Protein AF-A0AA36IIT7-F1 (afdb_monomer)

pLDDT: mean 77.09, std 23.14, range [26.28, 97.31]

InterPro domains:
  IPR018962 Domain of unknown function DUF1995 [PF09353] (59-267)

Foldseek 3Di:
DDDDDDDDDDDDDDDPPDDDPDPPPPPPPVDPPPPPPDDPDDDDPPDDDPPVPDDDDDDPDLLSQLLLLLVLLLVVLNVQQQAAEEEGEDPDADDDDVPQVVVLVVCVVSLVSSLCCNVPNPQFPDWDWDDDDPTRWIWTWGDGPDLQAIEIETELDALCRCLDPVNVVVVVVSPSHHYYYYYYQNPPRCDDLVCQQPSVVVPSVSSNVSSVSHVHHQWYWYWDQDLLWGWIWTDHPPAFIWIWTQDLVRDIDTQDTDNDGDDNVNVVVSVVVVCVVVVHDSVSSVVSSVVVVVVVDPPPPPPPPD

Radius of gyration: 25.01 Å; Cα contacts (8 Å, |Δi|>4): 431; chains: 1; bounding box: 43×94×75 Å

Organism: NCBI:txid2562239

Solvent-accessible surface area (backbone atoms only — not comparable to full-atom values): 18302 Å² total; per-residue (Å²): 133,85,86,86,84,81,85,80,88,91,82,84,90,88,88,90,84,88,90,76,83,85,78,78,77,77,80,72,76,88,59,83,75,79,78,79,77,86,75,96,67,90,77,86,85,72,84,71,74,89,70,78,80,73,81,79,74,84,64,92,44,68,69,53,37,27,49,49,40,17,52,8,42,46,52,41,37,76,76,66,48,33,38,26,25,35,34,43,61,64,96,68,90,80,90,72,88,90,31,63,57,54,50,40,66,71,44,46,62,54,56,48,51,24,57,50,31,38,68,83,40,57,61,63,72,45,76,48,76,42,75,74,55,94,70,53,22,28,42,38,39,32,40,32,81,43,78,79,67,23,34,38,37,37,31,51,57,43,63,68,56,64,71,29,70,67,39,54,49,47,61,56,72,47,61,83,28,43,37,34,42,38,34,45,49,80,47,71,39,74,51,54,57,91,52,54,11,65,60,39,64,98,42,28,70,60,29,28,54,53,18,62,57,31,57,47,63,23,18,36,36,38,80,46,80,54,98,63,32,53,32,34,44,37,33,44,40,93,53,51,27,34,38,31,33,51,48,99,82,73,44,82,42,78,60,51,74,36,87,54,79,78,49,72,68,56,49,50,54,37,50,51,56,46,29,64,75,69,69,59,53,74,67,58,40,52,50,51,48,52,50,57,60,55,68,76,57,86,66,87,76,74,80,87,78,128

Nearest PDB structures (foldseek):
  8zqg-assembly1_B  TM=7.622E-01  e=3.649E+00  Homo sapiens
  8fg6-assembly1_B  TM=2.578E-01  e=1.675E-01  synthetic construct
  1ln1-assembly1_A  TM=3.430E-01  e=2.163E+00  Homo sapiens
  1p3d-assembly1_A  TM=1.729E-01  e=1.358E+00  Haemophilus influenzae
  6hwh-assembly2_O  TM=2.586E-01  e=3.649E+00  Mycolicibacterium smegmatis MC2 155

Mean predicted aligned error: 12.29 Å

Structure (mmCIF, N/CA/C/O backbone):
data_AF-A0AA36IIT7-F1
#
_entry.id   AF-A0AA36IIT7-F1
#
loop_
_atom_site.group_PDB
_atom_site.id
_atom_site.type_symbol
_atom_site.label_atom_id
_atom_site.label_alt_id
_atom_site.label_comp_id
_atom_site.label_asym_id
_atom_site.label_entity_id
_atom_site.label_seq_id
_atom_site.pdbx_PDB_ins_code
_atom_site.Cartn_x
_atom_site.Cartn_y
_atom_site.Cartn_z
_atom_site.occupancy
_atom_site.B_iso_or_equiv
_atom_site.auth_seq_id
_atom_site.auth_comp_id
_atom_site.auth_asym_id
_atom_site.auth_atom_id
_atom_site.pdbx_PDB_model_num
ATOM 1 N N . MET A 1 1 ? -6.848 70.523 -39.621 1.00 36.88 1 MET A N 1
ATOM 2 C CA . MET A 1 1 ? -6.584 70.257 -38.190 1.00 36.88 1 MET A CA 1
ATOM 3 C C . MET A 1 1 ? -6.956 68.812 -37.894 1.00 36.88 1 MET A C 1
ATOM 5 O O . MET A 1 1 ? -7.978 68.377 -38.397 1.00 36.88 1 MET A O 1
ATOM 9 N N . ALA A 1 2 ? -6.118 68.130 -37.107 1.00 34.75 2 ALA A N 1
ATOM 10 C CA . ALA A 1 2 ? -6.301 66.800 -36.506 1.00 34.75 2 ALA A CA 1
ATOM 11 C C . ALA A 1 2 ? -6.406 65.566 -37.442 1.00 34.75 2 ALA A C 1
ATOM 13 O O . ALA A 1 2 ? -7.302 65.429 -38.265 1.00 34.75 2 ALA A O 1
ATOM 14 N N . ARG A 1 3 ? -5.443 64.650 -37.254 1.00 30.88 3 ARG A N 1
ATOM 15 C CA . ARG A 1 3 ? -5.410 63.249 -37.725 1.00 30.88 3 ARG A CA 1
ATOM 16 C C . ARG A 1 3 ? -6.341 62.361 -36.840 1.00 30.88 3 ARG A C 1
ATOM 18 O O . ARG A 1 3 ? -6.928 62.887 -35.901 1.00 30.88 3 ARG A O 1
ATOM 25 N N . PRO A 1 4 ? -6.272 61.015 -36.906 1.00 52.41 4 PRO A N 1
ATOM 26 C CA . PRO A 1 4 ? -6.823 60.081 -37.900 1.00 52.41 4 PRO A CA 1
ATOM 27 C C . PRO A 1 4 ? -7.713 59.012 -37.204 1.00 52.41 4 PRO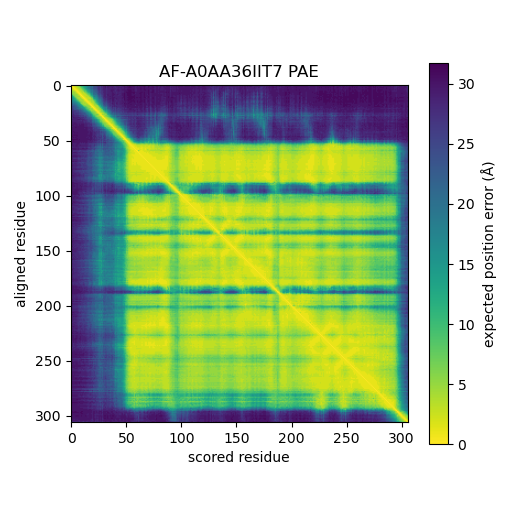 A C 1
ATOM 29 O O . PRO A 1 4 ? -7.798 59.002 -35.979 1.00 52.41 4 PRO A O 1
ATOM 32 N N . ARG A 1 5 ? -8.300 58.046 -37.931 1.00 30.38 5 ARG A N 1
ATOM 33 C CA . ARG A 1 5 ? -8.517 56.675 -37.405 1.00 30.38 5 ARG A CA 1
ATOM 34 C C . ARG A 1 5 ? -8.870 55.668 -38.508 1.00 30.38 5 ARG A C 1
ATOM 36 O O . ARG A 1 5 ? -9.956 55.690 -39.068 1.00 30.38 5 ARG A O 1
ATOM 43 N N . SER A 1 6 ? -7.862 54.842 -38.794 1.00 29.52 6 SER A N 1
ATOM 44 C CA . SER A 1 6 ? -7.891 53.408 -39.123 1.00 29.52 6 SER A CA 1
ATOM 45 C C . SER A 1 6 ? -9.036 52.859 -39.976 1.00 29.52 6 SER A C 1
ATOM 47 O O . SER A 1 6 ? -10.152 52.650 -39.503 1.00 29.52 6 SER A O 1
ATOM 49 N N . CYS A 1 7 ? -8.659 52.493 -41.200 1.00 29.47 7 CYS A N 1
ATOM 50 C CA . CYS A 1 7 ? -9.384 51.592 -42.075 1.00 29.47 7 CYS A CA 1
ATOM 51 C C . CYS A 1 7 ? -9.574 50.197 -41.470 1.00 29.47 7 CYS A C 1
ATOM 53 O O . CYS A 1 7 ? -8.764 49.681 -40.699 1.00 29.47 7 CYS A O 1
ATOM 55 N N . VAL A 1 8 ? -10.685 49.633 -41.918 1.00 31.86 8 VAL A N 1
ATOM 56 C CA . VAL A 1 8 ? -11.249 48.312 -41.696 1.00 31.86 8 VAL A CA 1
ATOM 57 C C . VAL A 1 8 ? -10.390 47.203 -42.315 1.00 31.86 8 VAL A C 1
ATOM 59 O O . VAL A 1 8 ? -9.847 47.358 -43.402 1.00 31.86 8 VAL A O 1
ATOM 62 N N . ALA A 1 9 ? -10.315 46.111 -41.552 1.00 28.11 9 ALA A N 1
ATOM 63 C CA . ALA A 1 9 ? -10.177 44.690 -41.876 1.00 28.11 9 ALA A CA 1
ATOM 64 C C . ALA A 1 9 ? -9.629 44.208 -43.240 1.00 28.11 9 ALA A C 1
ATOM 66 O O . ALA A 1 9 ? -10.107 44.587 -44.303 1.00 28.11 9 ALA A O 1
ATOM 67 N N . ALA A 1 10 ? -8.798 43.162 -43.105 1.00 28.05 10 ALA A N 1
ATOM 68 C CA . ALA A 1 10 ? -8.733 41.926 -43.904 1.00 28.05 10 ALA A CA 1
ATOM 69 C C . ALA A 1 10 ? -7.425 41.681 -44.682 1.00 28.05 10 ALA A C 1
ATOM 71 O O . ALA A 1 10 ? -7.278 42.077 -45.830 1.00 28.05 10 ALA A O 1
ATOM 72 N N . ALA A 1 11 ? -6.523 40.918 -44.054 1.00 27.77 11 ALA A N 1
ATOM 73 C CA . ALA A 1 11 ? -5.692 39.871 -44.668 1.00 27.77 11 ALA A CA 1
ATOM 74 C C . ALA A 1 11 ? -5.096 39.040 -43.508 1.00 27.77 11 ALA A C 1
ATOM 76 O O . ALA A 1 11 ? -4.424 39.587 -42.642 1.00 27.77 11 ALA A O 1
ATOM 77 N N . LEU A 1 12 ? -5.607 37.835 -43.245 1.00 27.20 12 LEU A N 1
ATOM 78 C CA . LEU A 1 12 ? -5.122 36.548 -43.767 1.00 27.20 12 LEU A CA 1
ATOM 79 C C . LEU A 1 12 ? -3.720 36.154 -43.272 1.00 27.20 12 LEU A C 1
ATOM 81 O O . LEU A 1 12 ? -2.724 36.765 -43.630 1.00 27.20 12 LEU A O 1
ATOM 85 N N . ALA A 1 13 ? -3.720 35.041 -42.530 1.00 33.41 13 ALA A N 1
ATOM 86 C CA . ALA A 1 13 ? -2.672 34.027 -42.456 1.00 33.41 13 ALA A CA 1
ATOM 87 C C . ALA A 1 13 ? -1.270 34.487 -42.032 1.00 33.41 13 ALA A C 1
ATOM 89 O O . ALA A 1 13 ? -0.457 34.852 -42.863 1.00 33.41 13 ALA A O 1
ATOM 90 N N . THR A 1 14 ? -0.978 34.367 -40.736 1.00 33.41 14 THR A N 1
ATOM 91 C CA . THR A 1 14 ? 0.183 33.658 -40.150 1.00 33.41 14 THR A CA 1
ATOM 92 C C . THR A 1 14 ? 0.330 34.124 -38.708 1.00 33.41 14 THR A C 1
ATOM 94 O O . THR A 1 14 ? 0.403 35.327 -38.500 1.00 33.41 14 THR A O 1
ATOM 97 N N . LEU A 1 15 ? 0.369 33.182 -37.754 1.00 28.27 15 LEU A N 1
ATOM 98 C CA . LEU A 1 15 ? 0.961 33.262 -36.397 1.00 28.27 15 LEU A CA 1
ATOM 99 C C . LEU A 1 15 ? 0.116 32.522 -35.352 1.00 28.27 15 LEU A C 1
ATOM 101 O O . LEU A 1 15 ? -0.330 33.117 -34.386 1.00 28.27 15 LEU A O 1
ATOM 105 N N . TRP A 1 16 ? -0.063 31.211 -35.513 1.00 27.14 16 TRP A N 1
ATOM 106 C CA . TRP A 1 16 ? -0.358 30.296 -34.3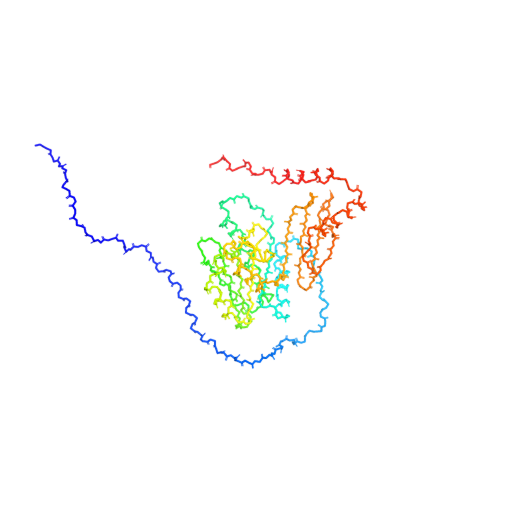96 1.00 27.14 16 TRP A CA 1
ATOM 107 C C . TRP A 1 16 ? 0.476 29.021 -34.590 1.00 27.14 16 TRP A C 1
ATOM 109 O O . TRP A 1 16 ? -0.032 27.935 -34.834 1.00 27.14 16 TRP A O 1
ATOM 119 N N . ALA A 1 17 ? 1.799 29.196 -34.600 1.00 30.28 17 ALA A N 1
ATOM 120 C CA . ALA A 1 17 ? 2.780 28.113 -34.650 1.00 30.28 17 ALA A CA 1
ATOM 121 C C . ALA A 1 17 ? 4.149 28.627 -34.175 1.00 30.28 17 ALA A C 1
ATOM 123 O O . ALA A 1 17 ? 5.062 28.754 -34.979 1.00 30.28 17 ALA A O 1
ATOM 124 N N . ALA A 1 18 ? 4.276 28.993 -32.896 1.00 31.83 18 ALA A N 1
ATOM 125 C CA . ALA A 1 18 ? 5.574 29.143 -32.222 1.00 31.83 18 ALA A CA 1
ATOM 126 C C . ALA A 1 18 ? 5.383 29.464 -30.729 1.00 31.83 18 ALA A C 1
ATOM 128 O O . ALA A 1 18 ? 5.539 30.613 -30.335 1.00 31.83 18 ALA A O 1
ATOM 129 N N . ALA A 1 19 ? 5.030 28.467 -29.910 1.00 28.45 19 ALA A N 1
ATOM 130 C CA . ALA A 1 19 ? 5.319 28.461 -28.465 1.00 28.45 19 ALA A CA 1
ATOM 131 C C . ALA A 1 19 ? 4.958 27.108 -27.817 1.00 28.45 19 ALA A C 1
ATOM 133 O O . ALA A 1 19 ? 4.225 27.061 -26.840 1.00 28.45 19 ALA A O 1
ATOM 134 N N . LEU A 1 20 ? 5.459 25.994 -28.357 1.00 26.28 20 LEU A N 1
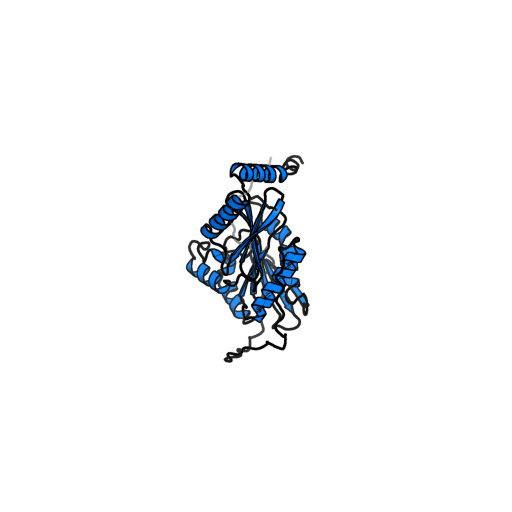ATOM 135 C CA . LEU A 1 20 ? 5.529 24.721 -27.630 1.00 26.28 20 LEU A CA 1
ATOM 136 C C . LEU A 1 20 ? 6.845 24.040 -28.030 1.00 26.28 20 LEU A C 1
ATOM 138 O O . LEU A 1 20 ? 6.930 23.489 -29.129 1.00 26.28 20 LEU A O 1
ATOM 142 N N . PRO A 1 21 ? 7.906 24.114 -27.209 1.00 32.03 21 PRO A N 1
ATOM 143 C CA . PRO A 1 21 ? 9.096 23.329 -27.461 1.00 32.03 21 PRO A CA 1
ATOM 144 C C . PRO A 1 21 ? 8.787 21.862 -27.148 1.00 32.03 21 PRO A C 1
ATOM 146 O O . PRO A 1 21 ? 8.363 21.512 -26.051 1.00 32.03 21 PRO A O 1
ATOM 149 N N . HIS A 1 22 ? 8.992 21.027 -28.161 1.00 32.38 22 HIS A N 1
ATOM 150 C CA . HIS A 1 22 ? 9.280 19.598 -28.104 1.00 32.38 22 HIS A CA 1
ATOM 151 C C . HIS A 1 22 ? 9.466 18.991 -26.696 1.00 32.38 22 HIS A C 1
ATOM 153 O O . HIS A 1 22 ? 10.579 18.916 -26.185 1.00 32.38 22 HIS A O 1
ATOM 159 N N . MET A 1 23 ? 8.399 18.419 -26.134 1.00 28.73 23 MET A N 1
ATOM 160 C CA . MET A 1 23 ? 8.496 17.263 -25.232 1.00 28.73 23 MET A CA 1
ATOM 161 C C . MET A 1 23 ? 7.821 16.051 -25.878 1.00 28.73 23 MET A C 1
ATOM 163 O O . MET A 1 23 ? 6.965 15.380 -25.313 1.00 28.73 23 MET A O 1
ATOM 167 N N . LEU A 1 24 ? 8.244 15.753 -27.107 1.00 30.42 24 LEU A N 1
ATOM 168 C CA . LEU A 1 24 ? 8.175 14.397 -27.634 1.00 30.42 24 LEU A CA 1
ATOM 169 C C . LEU A 1 24 ? 9.283 13.602 -26.936 1.00 30.42 24 LEU A C 1
ATOM 171 O O . LEU A 1 24 ? 10.393 13.485 -27.451 1.00 30.42 24 LEU A O 1
ATOM 175 N N . PHE A 1 25 ? 9.005 13.086 -25.737 1.00 35.22 25 PHE A N 1
ATOM 176 C CA . PHE A 1 25 ? 9.847 12.052 -25.141 1.00 35.22 25 PHE A CA 1
ATOM 177 C C . PHE A 1 25 ? 9.690 10.781 -25.977 1.00 35.22 25 PHE A C 1
ATOM 179 O O . PHE A 1 25 ? 8.767 9.986 -25.800 1.00 35.22 25 PHE A O 1
ATOM 186 N N . GLY A 1 26 ? 10.603 10.622 -26.933 1.00 27.78 26 GLY A N 1
ATOM 187 C CA . GLY A 1 26 ? 10.828 9.380 -27.646 1.00 27.78 26 GLY A CA 1
ATOM 188 C C . GLY A 1 26 ? 11.312 8.314 -26.674 1.00 27.78 26 GLY A C 1
ATOM 189 O O . GLY A 1 26 ? 12.508 8.145 -26.466 1.00 27.78 26 GLY A O 1
ATOM 190 N N . TRP A 1 27 ? 10.382 7.546 -26.114 1.00 37.34 27 TRP A N 1
ATOM 191 C CA . TRP A 1 27 ? 10.689 6.214 -25.610 1.00 37.34 27 TRP A CA 1
ATOM 192 C C . TRP A 1 27 ? 10.795 5.275 -26.810 1.00 37.34 27 TRP A C 1
ATOM 194 O O . TRP A 1 27 ? 9.948 4.414 -27.037 1.00 37.34 27 TRP A O 1
ATOM 204 N N . THR A 1 28 ? 11.839 5.437 -27.621 1.00 31.09 28 THR A N 1
ATOM 205 C CA . THR A 1 28 ? 12.279 4.330 -28.463 1.00 31.09 28 THR A CA 1
ATOM 206 C C . THR A 1 28 ? 12.951 3.333 -27.532 1.00 31.09 28 THR A C 1
ATOM 208 O O . THR A 1 28 ? 14.144 3.439 -27.253 1.00 31.09 28 THR A O 1
ATOM 211 N N . PHE A 1 29 ? 12.188 2.354 -27.040 1.00 40.56 29 PHE A N 1
ATOM 212 C CA . PHE A 1 29 ? 12.745 1.078 -26.592 1.00 40.56 29 PHE A CA 1
ATOM 213 C C . PHE A 1 29 ? 13.361 0.392 -27.823 1.00 40.56 29 PHE A C 1
ATOM 215 O O . PHE A 1 29 ? 12.799 -0.530 -28.409 1.00 40.56 29 PHE A O 1
ATOM 222 N N . ALA A 1 30 ? 14.511 0.897 -28.273 1.00 29.94 30 ALA A N 1
ATOM 223 C CA . ALA A 1 30 ? 15.338 0.291 -29.302 1.00 29.94 30 ALA A CA 1
ATOM 224 C C . ALA A 1 30 ? 16.098 -0.880 -28.670 1.00 29.94 30 ALA A C 1
ATOM 226 O O . ALA A 1 30 ? 17.302 -0.853 -28.452 1.00 29.94 30 ALA A O 1
ATOM 227 N N . GLY A 1 31 ? 15.335 -1.904 -28.323 1.00 30.09 31 GLY A N 1
ATOM 228 C CA . GLY A 1 31 ? 15.808 -3.194 -27.878 1.00 30.09 31 GLY A CA 1
ATOM 229 C C . GLY A 1 31 ? 14.657 -4.145 -28.109 1.00 30.09 31 GLY A C 1
ATOM 230 O O . GLY A 1 31 ? 13.757 -4.227 -27.279 1.00 30.09 31 GLY A O 1
ATOM 231 N N . ARG A 1 32 ? 14.637 -4.814 -29.270 1.00 28.33 32 ARG A N 1
ATOM 232 C CA . ARG A 1 32 ? 13.752 -5.966 -29.473 1.00 28.33 32 ARG A CA 1
ATOM 233 C C . ARG A 1 32 ? 13.966 -6.897 -28.275 1.00 28.33 32 ARG A C 1
ATOM 235 O O . ARG A 1 32 ? 15.095 -7.369 -28.122 1.00 28.33 32 ARG A O 1
ATOM 242 N N . PRO A 1 33 ? 12.952 -7.187 -27.444 1.00 36.22 33 PRO A N 1
ATOM 243 C CA . PRO A 1 33 ? 13.071 -8.316 -26.548 1.00 36.22 33 PRO A CA 1
ATOM 244 C C . PRO A 1 33 ? 13.212 -9.541 -27.452 1.00 36.22 33 PRO A C 1
ATOM 246 O O . PRO A 1 33 ? 12.332 -9.828 -28.266 1.00 36.22 33 PRO A O 1
ATOM 249 N N . GLN A 1 34 ? 14.357 -10.219 -27.379 1.00 32.75 34 GLN A N 1
ATOM 250 C CA . GLN A 1 34 ? 14.438 -11.584 -27.875 1.00 32.75 34 GLN A CA 1
ATOM 251 C C . GLN A 1 34 ? 13.391 -12.370 -27.090 1.00 32.75 34 GLN A C 1
ATOM 253 O O . GLN A 1 34 ? 13.528 -12.576 -25.885 1.00 32.75 34 GLN A O 1
ATOM 258 N N . PHE A 1 35 ? 12.311 -12.723 -27.781 1.00 34.56 35 PHE A N 1
ATOM 259 C CA . PHE A 1 35 ? 11.318 -13.672 -27.318 1.00 34.56 35 PHE A CA 1
ATOM 260 C C . PHE A 1 35 ? 12.051 -14.980 -27.009 1.00 34.56 35 PHE A C 1
ATOM 262 O O . PHE A 1 35 ? 12.424 -15.725 -27.912 1.00 34.56 35 PHE A O 1
ATOM 269 N N . LEU A 1 36 ? 12.302 -15.238 -25.728 1.00 35.03 36 LEU A N 1
ATOM 270 C CA . LEU A 1 36 ? 12.590 -16.581 -25.251 1.00 35.03 36 LEU A CA 1
ATOM 271 C C . LEU A 1 36 ? 11.239 -17.273 -25.095 1.00 35.03 36 LEU A C 1
ATOM 273 O O . LEU A 1 36 ? 10.619 -17.249 -24.034 1.00 35.03 36 LEU A O 1
ATOM 277 N N . GLU A 1 37 ? 10.758 -17.827 -26.203 1.00 35.16 37 GLU A N 1
ATOM 278 C CA . GLU A 1 37 ? 9.636 -18.753 -26.204 1.00 35.16 37 GLU A CA 1
ATOM 279 C C . GLU A 1 37 ? 9.961 -19.967 -25.321 1.00 35.16 37 GLU A C 1
ATOM 281 O O . GLU A 1 37 ? 11.015 -20.593 -25.438 1.00 35.16 37 GLU A O 1
ATOM 286 N N . GLY A 1 38 ? 9.015 -20.304 -24.446 1.00 40.50 38 GLY A N 1
ATOM 287 C CA . GLY A 1 38 ? 8.817 -21.663 -23.958 1.00 40.50 38 GLY A CA 1
ATOM 288 C C . GLY A 1 38 ? 9.879 -22.224 -23.015 1.00 40.50 38 GLY A C 1
ATOM 289 O O . GLY A 1 38 ? 10.637 -23.111 -23.397 1.00 40.50 38 GLY A O 1
ATOM 290 N N . ARG A 1 39 ? 9.813 -21.855 -21.729 1.00 31.59 39 ARG A N 1
ATOM 291 C CA . ARG A 1 39 ? 10.061 -22.803 -20.625 1.00 31.59 39 ARG A CA 1
ATOM 292 C C . ARG A 1 39 ? 9.147 -22.484 -19.437 1.00 31.59 39 ARG A C 1
ATOM 294 O O . ARG A 1 39 ? 9.250 -21.381 -18.910 1.00 31.59 39 ARG A O 1
ATOM 301 N N . PRO A 1 40 ? 8.326 -23.427 -18.938 1.00 53.34 40 PRO A N 1
ATOM 302 C CA . PRO A 1 40 ? 7.836 -23.327 -17.575 1.00 53.34 40 PRO A CA 1
ATOM 303 C C . PRO A 1 40 ? 9.025 -23.677 -16.682 1.00 53.34 40 PRO A C 1
ATOM 305 O O . PRO A 1 40 ? 9.473 -24.824 -16.663 1.00 53.34 40 PRO A O 1
ATOM 308 N N . ARG A 1 41 ? 9.620 -22.693 -16.009 1.00 45.81 41 ARG A N 1
ATOM 309 C CA . ARG A 1 41 ? 10.687 -22.981 -15.051 1.00 45.81 41 ARG A CA 1
ATOM 310 C C . ARG A 1 41 ? 10.672 -22.009 -13.887 1.00 45.81 41 ARG A C 1
ATOM 312 O O . ARG A 1 41 ? 11.157 -20.888 -13.976 1.00 45.81 41 ARG A O 1
ATOM 319 N N . ALA A 1 42 ? 10.184 -22.547 -12.773 1.00 49.41 42 ALA A N 1
ATOM 320 C CA . ALA A 1 42 ? 10.806 -22.373 -11.475 1.00 49.41 42 ALA A CA 1
ATOM 321 C C . ALA A 1 42 ? 12.331 -22.223 -11.606 1.00 49.41 42 ALA A C 1
ATOM 323 O O . ALA A 1 42 ? 12.953 -23.013 -12.323 1.00 49.41 42 ALA A O 1
ATOM 324 N N . LEU A 1 43 ? 12.885 -21.239 -10.891 1.00 48.91 43 LEU A N 1
ATOM 325 C CA . LEU A 1 43 ? 14.170 -21.253 -10.175 1.00 48.91 43 LEU A CA 1
ATOM 326 C C . LEU A 1 43 ? 14.879 -19.899 -10.251 1.00 48.91 43 LEU A C 1
ATOM 328 O O . LEU A 1 43 ? 15.550 -19.582 -11.229 1.00 48.91 43 LEU A O 1
ATOM 332 N N . LEU A 1 44 ? 14.852 -19.203 -9.117 1.00 43.00 44 LEU A N 1
ATOM 333 C CA . LEU A 1 44 ? 16.065 -18.972 -8.330 1.00 43.00 44 LEU A CA 1
ATOM 334 C C . LEU A 1 44 ? 15.738 -19.174 -6.839 1.00 43.00 44 LEU A C 1
ATOM 336 O O . LEU A 1 44 ? 15.918 -18.294 -6.012 1.00 43.00 44 LEU A O 1
ATOM 340 N N . ALA A 1 45 ? 15.278 -20.379 -6.486 1.00 42.66 45 ALA A N 1
ATOM 341 C CA . ALA A 1 45 ? 15.462 -20.897 -5.132 1.00 42.66 45 ALA A CA 1
ATOM 342 C C . ALA A 1 45 ? 16.908 -21.411 -5.026 1.00 42.66 45 ALA A C 1
ATOM 344 O O . ALA A 1 45 ? 17.170 -22.612 -5.050 1.00 42.66 45 ALA A O 1
ATOM 345 N N . ALA A 1 46 ? 17.865 -20.485 -5.019 1.00 37.91 46 ALA A N 1
ATOM 346 C CA . ALA A 1 46 ? 19.229 -20.778 -4.614 1.00 37.91 46 ALA A CA 1
ATOM 347 C C . ALA A 1 46 ? 19.303 -20.567 -3.097 1.00 37.91 46 ALA A C 1
ATOM 349 O O . ALA A 1 46 ? 19.355 -19.439 -2.626 1.00 37.91 46 ALA A O 1
ATOM 350 N N . SER A 1 47 ? 19.222 -21.677 -2.359 1.00 40.50 47 SER A N 1
ATOM 351 C CA . SER A 1 47 ? 19.659 -21.843 -0.966 1.00 40.50 47 SER A CA 1
ATOM 352 C C . SER A 1 47 ? 19.460 -20.648 -0.018 1.00 40.50 47 SER A C 1
ATOM 354 O O . SER A 1 47 ? 20.413 -19.969 0.356 1.00 40.50 47 SER A O 1
ATOM 356 N N . ALA A 1 48 ? 18.250 -20.496 0.499 1.00 39.78 48 ALA A N 1
ATOM 357 C CA . ALA A 1 48 ? 18.090 -20.175 1.908 1.00 39.78 48 ALA A CA 1
ATOM 358 C C . ALA A 1 48 ? 17.396 -21.394 2.523 1.00 39.78 48 ALA A C 1
ATOM 360 O O . ALA A 1 48 ? 16.479 -21.946 1.914 1.00 39.78 48 ALA A O 1
ATOM 361 N N . GLY A 1 49 ? 17.841 -21.867 3.691 1.00 32.53 49 GLY A N 1
ATOM 362 C CA . GLY A 1 49 ? 17.007 -22.769 4.496 1.00 32.53 49 GLY A CA 1
ATOM 363 C C . GLY A 1 49 ? 15.647 -22.111 4.780 1.00 32.53 49 GLY A C 1
ATOM 364 O O . GLY A 1 49 ? 15.423 -20.984 4.340 1.00 32.53 49 GLY A O 1
ATOM 365 N N . PRO A 1 50 ? 14.727 -22.748 5.518 1.00 36.28 50 PRO A N 1
ATOM 366 C CA . PRO A 1 50 ? 13.568 -22.023 6.024 1.00 36.28 50 PRO A CA 1
ATOM 367 C C . PRO A 1 50 ? 14.079 -20.845 6.869 1.00 36.28 50 PRO A C 1
ATOM 369 O O . PRO A 1 50 ? 14.434 -21.014 8.034 1.00 36.28 50 PRO A O 1
ATOM 372 N N . GLN A 1 51 ? 14.193 -19.656 6.267 1.00 49.44 51 GLN A N 1
ATOM 373 C CA . GLN A 1 51 ? 14.254 -18.421 7.017 1.00 49.44 51 GLN A CA 1
ATOM 374 C C . GLN A 1 51 ? 12.931 -18.412 7.758 1.00 49.44 51 GLN A C 1
ATOM 376 O O . GLN A 1 51 ? 11.861 -18.447 7.152 1.00 49.44 51 GLN A O 1
ATOM 381 N N . VAL A 1 52 ? 13.012 -18.514 9.081 1.00 55.38 52 VAL A N 1
ATOM 382 C CA . VAL A 1 52 ? 11.859 -18.268 9.930 1.00 55.38 52 VAL A CA 1
ATOM 383 C C . VAL A 1 52 ? 11.513 -16.813 9.663 1.00 55.38 52 VAL A C 1
ATOM 385 O O . VAL A 1 52 ? 12.198 -15.923 10.162 1.00 55.38 52 VAL A O 1
ATOM 388 N N . ASP A 1 53 ? 10.538 -16.591 8.783 1.00 73.19 53 ASP A N 1
ATOM 389 C CA . ASP A 1 53 ? 10.074 -15.261 8.427 1.00 73.19 53 ASP A CA 1
ATOM 390 C C . ASP A 1 53 ? 9.610 -14.612 9.744 1.00 73.19 53 ASP A C 1
ATOM 392 O O . ASP A 1 53 ? 8.601 -15.001 10.341 1.00 73.19 53 ASP A O 1
ATOM 396 N N . VAL A 1 54 ? 10.406 -13.670 10.260 1.00 84.31 54 VAL A N 1
ATOM 397 C CA . VAL A 1 54 ? 10.085 -12.945 11.492 1.00 84.31 54 VAL A CA 1
ATOM 398 C C . VAL A 1 54 ? 9.011 -11.930 11.148 1.00 84.31 54 VAL A C 1
ATOM 400 O O . VAL A 1 54 ? 9.199 -11.077 10.279 1.00 84.31 54 VAL A O 1
ATOM 403 N N . ARG A 1 55 ? 7.875 -12.021 11.838 1.00 89.19 55 ARG A N 1
ATOM 404 C CA . ARG A 1 55 ? 6.752 -11.119 11.609 1.00 89.19 55 ARG A CA 1
ATOM 405 C C . ARG A 1 55 ? 7.147 -9.674 11.942 1.00 89.19 55 ARG A C 1
ATOM 407 O O . ARG A 1 55 ? 7.584 -9.423 13.067 1.00 89.19 55 ARG A O 1
ATOM 414 N N . PRO A 1 56 ? 6.991 -8.721 11.006 1.00 92.31 56 PRO A N 1
ATOM 415 C CA . PRO A 1 56 ? 7.306 -7.331 11.281 1.00 92.31 56 PRO A CA 1
ATOM 416 C C . PRO A 1 56 ? 6.271 -6.733 12.247 1.00 92.31 56 PRO A C 1
ATOM 418 O O . PRO A 1 56 ? 5.081 -7.027 12.122 1.00 92.31 56 PRO A O 1
ATOM 421 N N . PRO A 1 57 ? 6.695 -5.880 13.195 1.00 93.06 57 PRO A N 1
ATOM 422 C CA . PRO A 1 57 ? 5.768 -5.104 14.012 1.00 93.06 57 PRO A CA 1
ATOM 423 C C . PRO A 1 57 ? 5.098 -4.004 13.177 1.00 93.06 57 PRO A C 1
ATOM 425 O O . PRO A 1 57 ? 5.589 -3.659 12.097 1.00 93.06 57 PRO A O 1
ATOM 428 N N . LEU A 1 58 ? 4.034 -3.392 13.708 1.00 92.12 58 LEU A N 1
ATOM 429 C CA . LEU A 1 58 ? 3.493 -2.157 13.136 1.00 92.12 58 LEU A CA 1
ATOM 430 C C . LEU A 1 58 ? 4.615 -1.111 12.985 1.00 92.12 58 LEU A C 1
ATOM 432 O O . LEU A 1 58 ? 5.409 -0.926 13.916 1.00 92.12 58 LEU A O 1
ATOM 436 N N . PRO A 1 59 ? 4.725 -0.445 11.825 1.00 92.06 59 PRO A N 1
ATOM 437 C CA . PRO A 1 59 ? 5.751 0.560 11.617 1.00 92.06 59 PRO A CA 1
ATOM 438 C C . PRO A 1 59 ? 5.493 1.771 12.520 1.00 92.06 59 PRO A C 1
ATOM 440 O O . PRO A 1 59 ? 4.388 2.298 12.583 1.00 92.06 59 PRO A O 1
ATOM 443 N N . ASN A 1 60 ? 6.543 2.246 13.184 1.00 88.69 60 ASN A N 1
ATOM 444 C CA . ASN A 1 60 ? 6.514 3.452 14.019 1.00 88.69 60 ASN A CA 1
ATOM 445 C C . ASN A 1 60 ? 7.080 4.694 13.305 1.00 88.69 60 ASN A C 1
ATOM 447 O O . ASN A 1 60 ? 7.258 5.740 13.922 1.00 88.69 60 ASN A O 1
ATOM 451 N N . SER A 1 61 ? 7.449 4.557 12.031 1.00 88.69 61 SER A N 1
ATOM 452 C CA . SER A 1 61 ? 7.972 5.633 11.194 1.00 88.69 61 SER A CA 1
ATOM 453 C C . SER A 1 61 ? 7.833 5.279 9.717 1.00 88.69 61 SER A C 1
ATOM 455 O O . SER A 1 61 ? 7.832 4.103 9.336 1.00 88.69 61 SER A O 1
ATOM 457 N N . THR A 1 62 ? 7.803 6.304 8.869 1.00 88.31 62 THR A N 1
ATOM 458 C CA . THR A 1 62 ? 7.815 6.160 7.405 1.00 88.31 62 THR A CA 1
ATOM 459 C C . THR A 1 62 ? 9.016 5.372 6.874 1.00 88.31 62 THR A C 1
ATOM 461 O O . THR A 1 62 ? 8.876 4.596 5.932 1.00 88.31 62 THR A O 1
ATOM 464 N N . GLU A 1 63 ? 10.192 5.513 7.487 1.00 90.69 63 GLU A N 1
ATOM 465 C CA . GLU A 1 63 ? 11.401 4.781 7.091 1.00 90.69 63 GLU A CA 1
ATOM 466 C C . GLU A 1 63 ? 11.280 3.275 7.365 1.00 90.69 63 GLU A C 1
ATOM 468 O O . GLU A 1 63 ? 11.601 2.454 6.498 1.00 90.69 63 GLU A O 1
ATOM 473 N N . VAL A 1 64 ? 10.774 2.904 8.549 1.00 93.31 64 VAL A N 1
ATOM 474 C CA . VAL A 1 64 ? 10.496 1.503 8.899 1.00 93.31 64 VAL A CA 1
ATOM 475 C C . VAL A 1 64 ? 9.418 0.937 7.980 1.00 93.31 64 VAL A C 1
ATOM 477 O O . VAL A 1 64 ? 9.598 -0.154 7.443 1.00 93.31 64 VAL A O 1
ATOM 480 N N . MET A 1 65 ? 8.351 1.698 7.727 1.00 93.62 65 MET A N 1
ATOM 481 C CA . MET A 1 65 ? 7.286 1.310 6.804 1.00 93.62 65 MET A CA 1
ATOM 482 C C . MET A 1 65 ? 7.826 1.033 5.395 1.00 93.62 65 MET A C 1
ATOM 484 O O . MET A 1 65 ? 7.566 -0.031 4.843 1.00 93.62 65 MET A O 1
ATOM 488 N N . CYS A 1 66 ? 8.626 1.938 4.820 1.00 94.38 66 CYS A N 1
ATOM 489 C CA . CYS A 1 66 ? 9.212 1.741 3.491 1.00 94.38 66 CYS A CA 1
ATOM 490 C C . CYS A 1 66 ? 10.121 0.510 3.425 1.00 94.38 66 CYS A C 1
ATOM 492 O O . CYS A 1 66 ? 10.129 -0.183 2.410 1.00 94.38 66 CYS A O 1
ATOM 494 N N . ARG A 1 67 ? 10.870 0.218 4.497 1.00 95.69 67 ARG A N 1
ATOM 495 C CA . ARG A 1 67 ? 11.703 -0.990 4.580 1.00 95.69 67 ARG A CA 1
ATOM 496 C C . ARG A 1 67 ? 10.857 -2.258 4.629 1.00 95.69 67 ARG A C 1
ATOM 498 O O . ARG A 1 67 ? 11.119 -3.181 3.868 1.00 95.69 67 ARG A O 1
ATOM 505 N N . GLN A 1 68 ? 9.836 -2.290 5.484 1.00 95.88 68 GLN A N 1
ATOM 506 C CA . GLN A 1 68 ? 8.913 -3.422 5.568 1.00 95.88 68 GLN A CA 1
ATOM 507 C C . GLN A 1 68 ? 8.177 -3.641 4.241 1.00 95.88 68 GLN A C 1
ATOM 509 O O . GLN A 1 68 ? 8.100 -4.769 3.766 1.00 95.88 68 GLN A O 1
ATOM 514 N N . ALA A 1 69 ? 7.699 -2.566 3.607 1.00 96.56 69 ALA A N 1
ATOM 515 C CA . ALA A 1 69 ? 7.021 -2.626 2.319 1.00 96.56 69 ALA A CA 1
ATOM 516 C C . ALA A 1 69 ? 7.933 -3.165 1.214 1.00 96.56 69 ALA A C 1
ATOM 518 O O . ALA A 1 69 ? 7.511 -4.017 0.434 1.00 96.56 69 ALA A O 1
ATOM 519 N N . ALA A 1 70 ? 9.185 -2.699 1.151 1.00 96.88 70 ALA A N 1
ATOM 520 C CA . ALA A 1 70 ? 10.157 -3.196 0.185 1.00 96.88 70 ALA A CA 1
ATOM 521 C C . ALA A 1 70 ? 10.469 -4.680 0.418 1.00 96.88 70 ALA A C 1
ATOM 523 O O . ALA A 1 70 ? 10.414 -5.462 -0.528 1.00 96.88 70 ALA A O 1
ATOM 524 N N . ALA A 1 71 ? 10.709 -5.087 1.668 1.00 96.69 71 ALA A N 1
ATOM 525 C CA . ALA A 1 71 ? 10.956 -6.484 2.020 1.00 96.69 71 ALA A CA 1
ATOM 526 C C . ALA A 1 71 ? 9.768 -7.387 1.647 1.00 96.69 71 ALA A C 1
ATOM 528 O O . ALA A 1 71 ? 9.951 -8.418 1.003 1.00 96.69 71 ALA A O 1
ATOM 529 N N . ALA A 1 72 ? 8.541 -6.966 1.965 1.00 97.25 72 ALA A N 1
ATOM 530 C CA . ALA A 1 72 ? 7.325 -7.697 1.622 1.00 97.25 72 ALA A CA 1
ATOM 531 C C . ALA A 1 72 ? 7.130 -7.822 0.103 1.00 97.25 72 ALA A C 1
ATOM 533 O O . ALA A 1 72 ? 6.792 -8.897 -0.400 1.00 97.25 72 ALA A O 1
ATOM 534 N N . ALA A 1 73 ? 7.386 -6.741 -0.641 1.00 97.31 73 ALA A N 1
ATOM 535 C CA . ALA A 1 73 ? 7.292 -6.747 -2.094 1.00 97.31 73 ALA A CA 1
ATOM 536 C C . ALA A 1 73 ? 8.342 -7.665 -2.732 1.00 97.31 73 ALA A C 1
ATOM 538 O O . ALA A 1 73 ? 8.034 -8.427 -3.652 1.00 97.31 73 ALA A O 1
ATOM 539 N N . MET A 1 74 ? 9.571 -7.649 -2.212 1.00 96.50 74 MET A N 1
ATOM 540 C CA . MET A 1 74 ? 10.635 -8.520 -2.698 1.00 96.50 74 MET A CA 1
ATOM 541 C C . MET A 1 74 ? 10.388 -9.986 -2.366 1.00 96.50 74 MET A C 1
ATOM 543 O O . MET A 1 74 ? 10.615 -10.844 -3.217 1.00 96.50 74 MET A O 1
ATOM 547 N N . ARG A 1 75 ? 9.856 -10.278 -1.177 1.00 95.81 75 ARG A N 1
ATOM 548 C CA . ARG A 1 75 ? 9.465 -11.635 -0.794 1.00 95.81 75 ARG A CA 1
ATOM 549 C C . ARG A 1 75 ? 8.368 -12.175 -1.710 1.00 95.81 75 ARG A C 1
ATOM 551 O O . ARG A 1 75 ? 8.507 -13.268 -2.248 1.00 95.81 75 ARG A O 1
ATOM 558 N N . ALA A 1 76 ? 7.330 -11.380 -1.973 1.00 96.62 76 ALA A N 1
ATOM 559 C CA . ALA A 1 76 ? 6.283 -11.741 -2.929 1.00 96.62 76 ALA A CA 1
ATOM 560 C C . ALA A 1 76 ? 6.842 -11.926 -4.353 1.00 96.62 76 ALA A C 1
ATOM 562 O O . ALA A 1 76 ? 6.437 -12.840 -5.068 1.00 96.62 76 ALA A O 1
ATOM 563 N N . TYR A 1 77 ? 7.809 -11.102 -4.763 1.00 96.25 77 TYR A N 1
ATOM 564 C CA . TYR A 1 77 ? 8.464 -11.234 -6.064 1.00 96.25 77 TYR A CA 1
ATOM 565 C C . TYR A 1 77 ? 9.257 -12.541 -6.191 1.00 96.25 77 TYR A C 1
ATOM 567 O O . TYR A 1 77 ? 9.161 -13.218 -7.212 1.00 96.25 77 TYR A O 1
ATOM 575 N N . GLN A 1 78 ? 9.990 -12.928 -5.144 1.00 94.50 78 GLN A N 1
ATOM 576 C CA . GLN A 1 78 ? 10.718 -14.201 -5.078 1.00 94.50 78 GLN A CA 1
ATOM 577 C C . GLN A 1 78 ? 9.780 -15.414 -5.150 1.00 94.50 78 GLN A C 1
ATOM 579 O O . GLN A 1 78 ? 10.145 -16.431 -5.739 1.00 94.50 78 GLN A O 1
ATOM 584 N N . ASP A 1 79 ? 8.561 -15.279 -4.626 1.00 95.44 79 ASP A N 1
ATOM 585 C CA . ASP A 1 79 ? 7.506 -16.294 -4.721 1.00 95.44 79 ASP A CA 1
ATOM 586 C C . ASP A 1 79 ? 6.765 -16.276 -6.081 1.00 95.44 79 ASP A C 1
ATOM 588 O O . ASP A 1 79 ? 5.882 -17.098 -6.323 1.00 95.44 79 ASP A O 1
ATOM 592 N N . GLY A 1 80 ? 7.136 -15.376 -7.002 1.00 95.19 80 GLY A N 1
ATOM 593 C CA . GLY A 1 80 ? 6.625 -15.319 -8.377 1.00 95.19 80 GLY A CA 1
ATOM 594 C C . GLY A 1 80 ? 5.585 -14.228 -8.649 1.00 95.19 80 GLY A C 1
ATOM 595 O O . GLY A 1 80 ? 5.111 -14.099 -9.781 1.00 95.19 80 GLY A O 1
ATOM 596 N N . PHE A 1 81 ? 5.238 -13.399 -7.662 1.00 96.44 81 PHE A N 1
ATOM 597 C CA . PHE A 1 81 ? 4.298 -12.295 -7.855 1.00 96.44 81 PHE A CA 1
ATOM 598 C C . PHE A 1 81 ? 5.001 -11.076 -8.453 1.00 96.44 81 PHE A C 1
ATOM 600 O O . PHE A 1 81 ? 5.627 -10.276 -7.764 1.00 96.44 81 PHE A O 1
ATOM 607 N N . THR A 1 82 ? 4.885 -10.905 -9.763 1.00 95.94 82 THR A N 1
ATOM 608 C CA . THR A 1 82 ? 5.570 -9.829 -10.502 1.00 95.94 82 THR A CA 1
ATOM 609 C C . THR A 1 82 ? 4.775 -8.526 -10.564 1.00 95.94 82 THR A C 1
ATOM 611 O O . THR A 1 82 ? 5.348 -7.468 -10.816 1.00 95.94 82 THR A O 1
ATOM 614 N N . ARG A 1 83 ? 3.454 -8.586 -10.355 1.00 96.31 83 ARG A N 1
ATOM 615 C CA . ARG A 1 83 ? 2.554 -7.427 -10.328 1.00 96.31 83 ARG A CA 1
ATOM 616 C C . ARG A 1 83 ? 1.926 -7.359 -8.956 1.00 96.31 83 ARG A C 1
ATOM 618 O O . ARG A 1 83 ? 1.287 -8.309 -8.515 1.00 96.31 83 ARG A O 1
ATOM 625 N N . GLN A 1 84 ? 2.176 -6.259 -8.268 1.00 96.38 84 GLN A N 1
ATOM 626 C CA . GLN A 1 84 ? 1.814 -6.123 -6.868 1.00 96.38 84 GLN A CA 1
ATOM 627 C C . GLN A 1 84 ? 1.238 -4.742 -6.593 1.00 96.38 84 GLN A C 1
ATOM 629 O O . GLN A 1 84 ? 1.528 -3.777 -7.301 1.00 96.38 84 GLN A O 1
ATOM 634 N N . SER A 1 85 ? 0.457 -4.636 -5.530 1.00 94.75 85 SER A N 1
ATOM 635 C CA . SER A 1 85 ? 0.019 -3.358 -4.991 1.00 94.75 85 SER A CA 1
ATOM 636 C C . SER A 1 85 ? 0.518 -3.182 -3.561 1.00 94.75 85 SER A C 1
ATOM 638 O O . SER A 1 85 ? 0.559 -4.129 -2.772 1.00 94.75 85 SER A O 1
ATOM 640 N N . VAL A 1 86 ? 0.920 -1.955 -3.238 1.00 94.50 86 VAL A N 1
ATOM 641 C CA . VAL A 1 86 ? 1.321 -1.558 -1.889 1.00 94.50 86 VAL A CA 1
ATOM 642 C C . VAL A 1 86 ? 0.537 -0.329 -1.459 1.00 94.50 86 VAL A C 1
ATOM 644 O O . VAL A 1 86 ? 0.294 0.580 -2.260 1.00 94.50 86 VAL A O 1
ATOM 647 N N . ARG A 1 87 ? 0.156 -0.292 -0.182 1.00 90.88 87 ARG A N 1
ATOM 648 C CA . ARG A 1 87 ? -0.457 0.885 0.432 1.00 90.88 87 ARG A CA 1
ATOM 649 C C . ARG A 1 87 ? 0.420 1.430 1.543 1.00 90.88 87 ARG A C 1
ATOM 651 O O . ARG A 1 87 ? 0.674 0.734 2.523 1.00 90.88 87 ARG A O 1
ATOM 658 N N . LEU A 1 88 ? 0.879 2.663 1.358 1.00 87.81 88 LEU A N 1
ATOM 659 C CA . LEU A 1 88 ? 1.776 3.355 2.276 1.00 87.81 88 LEU A CA 1
ATOM 660 C C . LEU A 1 88 ? 1.003 4.433 3.043 1.00 87.81 88 LEU A C 1
ATOM 662 O O . LEU A 1 88 ? 0.343 5.280 2.442 1.00 87.81 88 LEU A O 1
ATOM 666 N N . ARG A 1 89 ? 1.102 4.439 4.369 1.00 81.69 89 ARG A N 1
ATOM 667 C CA . ARG A 1 89 ? 0.532 5.503 5.197 1.00 81.69 89 ARG A CA 1
ATOM 668 C C . ARG A 1 89 ? 1.410 6.749 5.180 1.00 81.69 89 ARG A C 1
ATOM 670 O O . ARG A 1 89 ? 2.631 6.673 5.086 1.00 81.69 89 ARG A O 1
ATOM 677 N N . LEU A 1 90 ? 0.771 7.904 5.290 1.00 69.75 90 LEU A N 1
ATOM 678 C CA . LEU A 1 90 ? 1.439 9.172 5.537 1.00 69.75 90 LEU A CA 1
ATOM 679 C C . LEU A 1 90 ? 1.144 9.598 6.963 1.00 69.75 90 LEU A C 1
ATOM 681 O O . LEU A 1 90 ? -0.002 9.526 7.399 1.00 69.75 90 LEU A O 1
ATOM 685 N N . ASP A 1 91 ? 2.165 10.085 7.655 1.00 58.94 91 ASP A N 1
ATOM 686 C CA . ASP A 1 91 ? 1.989 10.650 8.993 1.00 58.94 91 ASP A CA 1
ATOM 687 C C . ASP A 1 91 ? 1.288 12.025 8.940 1.00 58.94 91 ASP A C 1
ATOM 689 O O . ASP A 1 91 ? 0.753 12.484 9.942 1.00 58.94 91 ASP A O 1
ATOM 693 N N . ALA A 1 92 ? 1.252 12.674 7.767 1.00 56.28 92 ALA A N 1
ATOM 694 C CA . ALA A 1 92 ? 0.638 13.985 7.561 1.00 56.28 92 ALA A CA 1
ATOM 695 C C . ALA A 1 92 ? -0.752 13.869 6.921 1.00 56.28 92 ALA A C 1
ATOM 697 O O . ALA A 1 92 ? -0.864 13.361 5.804 1.00 56.28 92 ALA A O 1
ATOM 698 N N . ALA A 1 93 ? -1.788 14.374 7.596 1.00 54.97 93 ALA A N 1
ATOM 699 C CA . ALA A 1 93 ? -3.121 14.547 7.025 1.00 54.97 93 ALA A CA 1
ATOM 700 C C . ALA A 1 93 ? -3.121 15.726 6.035 1.00 54.97 93 ALA A C 1
ATOM 702 O O . ALA A 1 93 ? -2.686 16.822 6.378 1.00 54.97 93 ALA A O 1
ATOM 703 N N . PHE A 1 94 ? -3.598 15.489 4.813 1.00 54.03 94 PHE A N 1
ATOM 704 C CA . PHE A 1 94 ? -3.902 16.531 3.829 1.00 54.03 94 PHE A CA 1
ATOM 705 C C . PHE A 1 94 ? -5.434 16.549 3.686 1.00 54.03 94 PHE A C 1
ATOM 707 O O . PHE A 1 94 ? -6.038 15.479 3.575 1.00 54.03 94 PHE A O 1
ATOM 714 N N . THR A 1 95 ? -6.052 17.722 3.826 1.00 49.38 95 THR A N 1
ATOM 715 C CA . THR A 1 95 ? -7.501 17.952 3.712 1.00 49.38 95 THR A CA 1
ATOM 716 C C . THR A 1 95 ? -7.814 19.168 2.814 1.00 49.38 95 THR A C 1
ATOM 718 O O . THR A 1 95 ? -7.588 20.304 3.235 1.00 49.38 95 THR A O 1
ATOM 721 N N . GLY A 1 96 ? -8.362 18.952 1.606 1.00 49.62 96 GLY A N 1
ATOM 722 C CA . GLY A 1 96 ? -8.707 20.007 0.632 1.00 49.62 96 GLY A CA 1
ATOM 723 C C . GLY A 1 96 ? -8.680 19.569 -0.851 1.00 49.62 96 GLY A C 1
ATOM 724 O O . GLY A 1 96 ? -8.144 18.526 -1.196 1.00 49.62 96 GLY A O 1
ATOM 725 N N . ASP A 1 97 ? -9.244 20.371 -1.764 1.00 48.03 97 ASP A N 1
ATOM 726 C CA . ASP A 1 97 ? -9.301 20.043 -3.209 1.00 48.03 97 ASP A CA 1
ATOM 727 C C . ASP A 1 97 ? -8.109 20.591 -4.035 1.00 48.03 97 ASP A C 1
ATOM 729 O O . ASP A 1 97 ? -7.807 20.065 -5.107 1.00 48.03 97 ASP A O 1
ATOM 733 N N . ASP A 1 98 ? -7.331 21.553 -3.519 1.00 50.53 98 ASP A N 1
ATOM 734 C CA . ASP A 1 98 ? -6.089 22.065 -4.152 1.00 50.53 98 ASP A CA 1
ATOM 735 C C . ASP A 1 98 ? -4.874 21.111 -3.977 1.00 50.53 98 ASP A C 1
ATOM 737 O O . ASP A 1 98 ? -3.703 21.466 -4.157 1.00 50.53 98 ASP A O 1
ATOM 741 N N . GLU A 1 99 ? -5.142 19.855 -3.610 1.00 63.44 99 GLU A N 1
ATOM 742 C CA . GLU A 1 99 ? -4.222 19.013 -2.852 1.00 63.44 99 GLU A CA 1
ATOM 743 C C . GLU A 1 99 ? -3.445 17.977 -3.632 1.00 63.44 99 GLU A C 1
ATOM 745 O O . GLU A 1 99 ? -2.381 17.586 -3.169 1.00 63.44 99 GLU A O 1
ATOM 750 N N . LYS A 1 100 ? -3.890 17.520 -4.805 1.00 64.44 100 LYS A N 1
ATOM 751 C CA . LYS A 1 100 ? -3.235 16.370 -5.457 1.00 64.44 100 LYS A CA 1
ATOM 752 C C . LYS A 1 100 ? -1.742 16.635 -5.724 1.00 64.44 100 LYS A C 1
ATOM 754 O O . LYS A 1 100 ? -0.894 15.809 -5.387 1.00 64.44 100 LYS A O 1
ATOM 759 N N . ARG A 1 101 ? -1.373 17.820 -6.228 1.00 70.31 101 ARG A N 1
ATOM 760 C CA . ARG A 1 101 ? 0.042 18.193 -6.456 1.00 70.31 101 ARG A CA 1
ATOM 761 C C . ARG A 1 101 ? 0.819 18.469 -5.163 1.00 70.31 101 ARG A C 1
ATOM 763 O O . ARG A 1 101 ? 2.010 18.162 -5.100 1.00 70.31 101 ARG A O 1
ATOM 770 N N . ALA A 1 102 ? 0.175 19.032 -4.141 1.00 71.69 102 ALA A N 1
ATOM 771 C CA . ALA A 1 102 ? 0.790 19.249 -2.830 1.00 71.69 102 ALA A CA 1
ATOM 772 C C . ALA A 1 102 ? 1.059 17.912 -2.120 1.00 71.69 102 ALA A C 1
ATOM 774 O O . ALA A 1 102 ? 2.173 17.668 -1.654 1.00 71.69 102 ALA A O 1
ATOM 775 N N . LEU A 1 103 ? 0.077 17.013 -2.162 1.00 72.62 103 LEU A N 1
ATOM 776 C CA . LEU A 1 103 ? 0.156 15.623 -1.751 1.00 72.62 103 LEU A CA 1
ATOM 777 C C . LEU A 1 103 ? 1.269 14.915 -2.516 1.00 72.62 103 LEU A C 1
ATOM 779 O O . LEU A 1 103 ? 2.155 14.346 -1.891 1.00 72.62 103 LEU A O 1
ATOM 783 N N . LEU A 1 104 ? 1.327 15.010 -3.847 1.00 76.25 104 LEU A N 1
ATOM 784 C CA . LEU A 1 104 ? 2.437 14.448 -4.618 1.00 76.25 104 LEU A CA 1
ATOM 785 C C . LEU A 1 104 ? 3.787 14.983 -4.124 1.00 76.25 104 LEU A C 1
ATOM 787 O O . LEU A 1 104 ? 4.689 14.199 -3.846 1.00 76.25 104 LEU A O 1
ATOM 791 N N . LYS A 1 105 ? 3.943 16.303 -3.973 1.00 78.94 105 LYS A N 1
ATOM 792 C CA . LYS A 1 105 ? 5.199 16.913 -3.511 1.00 78.94 105 LYS A CA 1
ATOM 793 C C . LYS A 1 105 ? 5.609 16.408 -2.125 1.00 78.94 105 LYS A C 1
ATOM 795 O O . LYS A 1 105 ? 6.787 16.124 -1.914 1.00 78.94 105 LYS A O 1
ATOM 800 N N . ALA A 1 106 ? 4.657 16.283 -1.205 1.00 76.75 106 ALA A N 1
ATOM 801 C CA . ALA A 1 106 ? 4.910 15.812 0.151 1.00 76.75 106 ALA A CA 1
ATOM 802 C C . ALA A 1 106 ? 5.226 14.310 0.215 1.00 76.75 106 ALA A C 1
ATOM 804 O O . ALA A 1 106 ? 5.981 13.865 1.077 1.00 76.75 106 ALA A O 1
ATOM 805 N N . THR A 1 107 ? 4.676 13.523 -0.709 1.00 81.44 107 THR A N 1
ATOM 806 C CA . THR A 1 107 ? 4.665 12.054 -0.620 1.00 81.44 107 THR A CA 1
ATOM 807 C C . THR A 1 107 ? 5.610 11.376 -1.604 1.00 81.44 107 THR A C 1
ATOM 809 O O . THR A 1 107 ? 6.020 10.236 -1.393 1.00 81.44 107 THR A O 1
ATOM 812 N N . LEU A 1 108 ? 6.057 12.082 -2.640 1.00 87.19 108 LEU A N 1
ATOM 813 C CA . LEU A 1 108 ? 7.048 11.583 -3.585 1.00 87.19 108 LEU A CA 1
ATOM 814 C C . LEU A 1 108 ? 8.364 11.143 -2.910 1.00 87.19 108 LEU A C 1
ATOM 816 O O . LEU A 1 108 ? 8.902 10.114 -3.324 1.00 87.19 108 LEU A O 1
ATOM 820 N N . PRO A 1 109 ? 8.906 11.832 -1.879 1.00 89.19 109 PRO A N 1
ATOM 821 C CA . PRO A 1 109 ? 10.080 11.340 -1.153 1.00 89.19 109 PRO A CA 1
ATOM 822 C C . PRO A 1 109 ? 9.862 9.962 -0.519 1.00 89.19 109 PRO A C 1
ATOM 824 O O . PRO A 1 109 ? 10.772 9.134 -0.534 1.00 89.19 109 PRO A O 1
ATOM 827 N N . LEU A 1 110 ? 8.652 9.687 -0.028 1.00 88.06 110 LEU A N 1
ATOM 828 C CA . LEU A 1 110 ? 8.289 8.388 0.531 1.00 88.06 110 LEU A CA 1
ATOM 829 C C . LEU A 1 110 ? 8.304 7.304 -0.550 1.00 88.06 110 LEU A C 1
ATOM 831 O O . LEU A 1 110 ? 8.950 6.273 -0.380 1.00 88.06 110 LEU A O 1
ATOM 835 N N . ALA A 1 111 ? 7.655 7.562 -1.686 1.00 90.81 111 ALA A N 1
ATOM 836 C CA . ALA A 1 111 ? 7.621 6.630 -2.809 1.00 90.81 111 ALA A CA 1
ATOM 837 C C . ALA A 1 111 ? 9.024 6.356 -3.375 1.00 90.81 111 ALA A C 1
ATOM 839 O O . ALA A 1 111 ? 9.364 5.212 -3.677 1.00 90.81 111 ALA A O 1
ATOM 840 N N . LYS A 1 112 ? 9.875 7.389 -3.450 1.00 94.62 112 LYS A N 1
ATOM 841 C CA . LYS A 1 112 ? 11.295 7.245 -3.799 1.00 94.62 112 LYS A CA 1
ATOM 842 C C . LYS A 1 112 ? 12.035 6.385 -2.780 1.00 94.62 112 LYS A C 1
ATOM 844 O O . LYS A 1 112 ? 12.756 5.488 -3.193 1.00 94.62 112 LYS A O 1
ATOM 849 N N . SER A 1 113 ? 11.835 6.626 -1.483 1.00 94.25 113 SER A N 1
ATOM 850 C CA . SER A 1 113 ? 12.445 5.845 -0.399 1.00 94.25 113 SER A CA 1
ATOM 851 C C . SER A 1 113 ? 12.047 4.367 -0.456 1.00 94.25 113 SER A C 1
ATOM 853 O O . SER A 1 113 ? 12.895 3.494 -0.297 1.00 94.25 113 SER A O 1
ATOM 855 N N . PHE A 1 114 ? 10.777 4.069 -0.738 1.00 95.69 114 PHE A N 1
ATOM 856 C CA . PHE A 1 114 ? 10.318 2.703 -0.991 1.00 95.69 114 PHE A CA 1
ATOM 857 C C . PHE A 1 114 ? 10.998 2.097 -2.231 1.00 95.69 114 PHE A C 1
ATOM 859 O O . PHE A 1 114 ? 11.586 1.021 -2.145 1.00 95.69 114 PHE A O 1
ATOM 866 N N . ALA A 1 115 ? 10.980 2.802 -3.368 1.00 96.25 115 ALA A N 1
ATOM 867 C CA . ALA A 1 115 ? 11.541 2.306 -4.624 1.00 96.25 115 ALA A CA 1
ATOM 868 C C . ALA A 1 115 ? 13.059 2.064 -4.552 1.00 96.25 115 ALA A C 1
ATOM 870 O O . ALA A 1 115 ? 13.5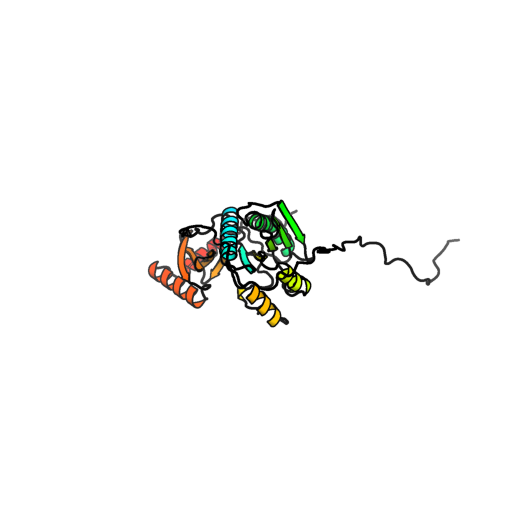51 1.090 -5.124 1.00 96.25 115 ALA A O 1
ATOM 871 N N . THR A 1 116 ? 13.812 2.914 -3.844 1.00 96.50 116 THR A N 1
ATOM 872 C CA . THR A 1 116 ? 15.253 2.705 -3.642 1.00 96.50 116 THR A CA 1
ATOM 873 C C . THR A 1 116 ? 15.540 1.509 -2.751 1.00 96.50 116 THR A C 1
ATOM 875 O O . THR A 1 116 ? 16.532 0.838 -2.993 1.00 96.50 116 THR A O 1
ATOM 878 N N . LYS A 1 117 ? 14.685 1.210 -1.767 1.00 95.81 117 LYS A N 1
ATOM 879 C CA . LYS A 1 117 ? 14.849 0.072 -0.848 1.00 95.81 117 LYS A CA 1
ATOM 880 C C . LYS A 1 117 ? 14.475 -1.284 -1.443 1.00 95.81 117 LYS A C 1
ATOM 882 O O . LYS A 1 117 ? 14.755 -2.298 -0.815 1.00 95.81 117 LYS A O 1
ATOM 887 N N . LEU A 1 118 ? 13.855 -1.339 -2.624 1.00 95.25 118 LEU A N 1
ATOM 888 C CA . LEU A 1 118 ? 13.666 -2.610 -3.331 1.00 95.25 118 LEU A CA 1
ATOM 889 C C . LEU A 1 118 ? 15.029 -3.279 -3.563 1.00 95.25 118 LEU A C 1
ATOM 891 O O . LEU A 1 118 ? 16.002 -2.598 -3.908 1.00 95.25 118 LEU A O 1
ATOM 895 N N . TRP A 1 119 ? 15.079 -4.602 -3.387 1.00 91.44 119 TRP A N 1
ATOM 896 C CA . TRP A 1 119 ? 16.320 -5.389 -3.300 1.00 91.44 119 TRP A CA 1
ATOM 897 C C . TRP A 1 119 ? 17.276 -4.912 -2.198 1.00 91.44 119 TRP A C 1
ATOM 899 O O . TRP A 1 119 ? 18.477 -4.850 -2.422 1.00 91.44 119 TRP A O 1
ATOM 909 N N . ASP A 1 120 ? 16.750 -4.463 -1.056 1.00 89.75 120 ASP A N 1
ATOM 910 C CA . ASP A 1 120 ? 17.527 -3.888 0.055 1.00 89.75 120 ASP A CA 1
ATOM 911 C C . ASP A 1 120 ? 18.415 -2.686 -0.343 1.00 89.75 120 ASP A C 1
ATOM 913 O O . ASP A 1 120 ? 19.302 -2.265 0.398 1.00 89.75 120 ASP A O 1
ATOM 917 N N . GLY A 1 121 ? 18.155 -2.086 -1.512 1.00 88.25 121 GLY A N 1
ATOM 918 C CA . GLY A 1 121 ? 18.988 -1.043 -2.115 1.00 88.25 121 GLY A CA 1
ATOM 919 C C . GLY A 1 121 ? 20.183 -1.543 -2.926 1.00 88.25 121 GLY A C 1
ATOM 920 O O . GLY A 1 121 ? 20.862 -0.735 -3.562 1.00 88.25 121 GLY A O 1
ATOM 921 N N . GLU A 1 122 ? 20.417 -2.851 -2.980 1.00 89.06 122 GLU A N 1
ATOM 922 C CA . GLU A 1 122 ? 21.528 -3.453 -3.714 1.00 89.06 122 GLU A CA 1
ATOM 923 C C . GLU A 1 122 ? 21.333 -3.366 -5.231 1.00 89.06 122 GLU A C 1
ATOM 925 O O . GLU A 1 122 ? 20.214 -3.330 -5.742 1.00 89.06 122 GLU A O 1
ATOM 930 N N . HIS A 1 123 ? 22.427 -3.338 -5.991 1.00 87.00 123 HIS A N 1
ATOM 931 C CA . HIS A 1 123 ? 22.408 -3.282 -7.461 1.00 87.00 123 HIS A CA 1
ATOM 932 C C . HIS A 1 123 ? 21.727 -2.048 -8.063 1.00 87.00 123 HIS A C 1
ATOM 934 O O . HIS A 1 123 ? 21.476 -2.030 -9.267 1.00 87.00 123 HIS A O 1
ATOM 940 N N . LEU A 1 124 ? 21.385 -1.029 -7.271 1.00 92.62 124 LEU A N 1
ATOM 941 C CA . LEU A 1 124 ? 20.766 0.191 -7.774 1.00 92.62 124 LEU A CA 1
ATOM 942 C C . LEU A 1 124 ? 21.790 1.011 -8.564 1.00 92.62 124 LEU A C 1
ATOM 944 O O . LEU A 1 124 ? 22.712 1.590 -7.995 1.00 92.62 124 LEU A O 1
ATOM 948 N N . ARG A 1 125 ? 21.579 1.134 -9.875 1.00 93.75 125 ARG A N 1
ATOM 949 C CA . ARG A 1 125 ? 22.338 2.065 -10.715 1.00 93.75 125 ARG A CA 1
ATOM 950 C C . ARG A 1 125 ? 21.776 3.480 -10.609 1.00 93.75 125 ARG A C 1
ATOM 952 O O . ARG A 1 125 ? 22.526 4.453 -10.601 1.00 93.75 125 ARG A O 1
ATOM 959 N N . GLY A 1 126 ? 20.452 3.602 -10.550 1.00 93.31 126 GLY A N 1
ATOM 960 C CA . GLY A 1 126 ? 19.786 4.889 -10.406 1.00 93.31 126 GLY A CA 1
ATOM 961 C C . GLY A 1 126 ? 18.267 4.782 -10.374 1.00 93.31 126 GLY A C 1
ATOM 962 O O . GLY A 1 126 ? 17.678 3.791 -10.804 1.00 93.31 126 GLY A O 1
ATOM 963 N N . LEU A 1 127 ? 17.628 5.838 -9.875 1.00 96.31 127 LEU A N 1
ATOM 964 C CA . LEU A 1 127 ? 16.176 5.969 -9.849 1.00 96.31 127 LEU A CA 1
ATOM 965 C C . LEU A 1 127 ? 15.742 7.070 -10.817 1.00 96.31 127 LEU A C 1
ATOM 967 O O . LEU A 1 127 ? 15.975 8.255 -10.573 1.00 96.31 127 LEU A O 1
ATOM 971 N N . LYS A 1 128 ? 15.087 6.686 -11.912 1.00 95.56 128 LYS A N 1
ATOM 972 C CA . LYS A 1 128 ? 14.488 7.629 -12.861 1.00 95.56 128 LYS A CA 1
ATOM 973 C C . LYS A 1 128 ? 13.074 7.949 -12.404 1.00 95.56 128 LYS A C 1
ATOM 975 O O . LYS A 1 128 ? 12.285 7.052 -12.137 1.00 95.56 128 LYS A O 1
ATOM 980 N N . THR A 1 129 ? 12.765 9.234 -12.295 1.00 93.75 129 THR A N 1
ATOM 981 C CA . THR A 1 129 ? 11.429 9.721 -11.934 1.00 93.75 129 THR A CA 1
ATOM 982 C C . THR A 1 129 ? 10.837 10.439 -13.136 1.00 93.75 129 THR A C 1
ATOM 984 O O . THR A 1 129 ? 11.506 11.281 -13.734 1.00 93.75 129 THR A O 1
ATOM 987 N N . SER A 1 130 ? 9.601 10.120 -13.502 1.00 91.19 130 SER A N 1
ATOM 988 C CA . SER A 1 130 ? 8.901 10.774 -14.609 1.00 91.19 130 SER A CA 1
ATOM 989 C C . SER A 1 130 ? 7.440 11.001 -14.249 1.00 91.19 130 SER A C 1
ATOM 991 O O . SER A 1 130 ? 6.768 10.075 -13.801 1.00 91.19 130 SER A O 1
ATOM 993 N N . LEU A 1 131 ? 6.962 12.228 -14.451 1.00 87.69 131 LEU A N 1
ATOM 994 C CA . LEU A 1 131 ? 5.533 12.537 -14.425 1.00 87.69 131 LEU A CA 1
ATOM 995 C C . LEU A 1 131 ? 4.917 12.030 -15.727 1.00 87.69 131 LEU A C 1
ATOM 997 O O . LEU A 1 131 ? 5.491 12.238 -16.798 1.00 87.69 131 LEU A O 1
ATOM 1001 N N . VAL A 1 132 ? 3.812 11.303 -15.620 1.00 83.88 132 VAL A N 1
ATOM 1002 C CA . VAL A 1 132 ? 3.196 10.613 -16.759 1.00 83.88 132 VAL A CA 1
ATOM 1003 C C . VAL A 1 132 ? 1.997 11.384 -17.304 1.00 83.88 132 VAL A C 1
ATOM 1005 O O . VAL A 1 132 ? 1.789 11.407 -18.517 1.00 83.88 132 VAL A O 1
ATOM 1008 N N . ASP A 1 133 ? 1.241 12.031 -16.425 1.00 76.94 133 ASP A N 1
ATOM 1009 C CA . ASP A 1 133 ? 0.134 12.919 -16.760 1.00 76.94 133 ASP A CA 1
ATOM 1010 C C . ASP A 1 133 ? 0.373 14.330 -16.193 1.00 76.94 133 ASP A C 1
ATOM 1012 O O . ASP A 1 133 ? 1.379 14.602 -15.530 1.00 76.94 133 ASP A O 1
ATOM 1016 N N . GLU A 1 134 ? -0.533 15.254 -16.517 1.00 66.81 134 GLU A N 1
ATOM 1017 C CA . GLU A 1 134 ? -0.524 16.619 -15.974 1.00 66.81 134 GLU A CA 1
ATOM 1018 C C . GLU A 1 134 ? -1.009 16.676 -14.514 1.00 66.81 134 GLU A C 1
ATOM 1020 O O . GLU A 1 134 ? -0.885 17.722 -13.863 1.00 66.81 134 GLU A O 1
ATOM 1025 N N . ASP A 1 135 ? -1.523 15.559 -13.994 1.00 69.00 135 ASP A N 1
ATOM 1026 C CA . ASP A 1 135 ? -2.088 15.442 -12.660 1.00 69.00 135 ASP A CA 1
ATOM 1027 C C . ASP A 1 135 ? -0.989 15.126 -11.641 1.00 69.00 135 ASP A C 1
ATOM 1029 O O . ASP A 1 135 ? -0.318 16.033 -11.132 1.00 69.00 135 ASP A O 1
ATOM 1033 N N . VAL A 1 136 ? -0.811 13.842 -11.318 1.00 78.19 136 VAL A N 1
ATOM 1034 C CA . VAL A 1 136 ? 0.083 13.373 -10.251 1.00 78.19 136 VAL A CA 1
ATOM 1035 C C . VAL A 1 136 ? 0.722 12.012 -10.499 1.00 78.19 136 VAL A C 1
ATOM 1037 O O . VAL A 1 136 ? 1.589 11.601 -9.715 1.00 78.19 136 VAL A O 1
ATOM 1040 N N . THR A 1 137 ? 0.342 11.309 -11.569 1.00 86.75 137 THR A N 1
ATOM 1041 C CA . THR A 1 137 ? 0.834 9.956 -11.805 1.00 86.75 137 THR A CA 1
ATOM 1042 C C . THR A 1 137 ? 2.334 10.002 -12.040 1.00 86.75 137 THR A C 1
ATOM 1044 O O . THR A 1 137 ? 2.827 10.593 -13.005 1.00 86.75 137 THR A O 1
ATOM 1047 N N . THR A 1 138 ? 3.080 9.341 -11.159 1.00 90.00 138 THR A N 1
ATOM 1048 C CA . THR A 1 138 ? 4.540 9.354 -11.199 1.00 90.00 138 THR A CA 1
ATOM 1049 C C . THR A 1 138 ? 5.081 7.951 -11.402 1.00 90.00 138 THR A C 1
ATOM 1051 O O . THR A 1 138 ? 4.861 7.056 -10.590 1.00 90.00 138 THR A O 1
ATOM 1054 N N . LEU A 1 139 ? 5.851 7.762 -12.470 1.00 93.69 139 LEU A N 1
ATOM 1055 C CA . LEU A 1 139 ? 6.627 6.551 -12.691 1.00 93.69 139 LEU A CA 1
ATOM 1056 C C . LEU A 1 139 ? 8.005 6.695 -12.041 1.00 93.69 139 LEU A C 1
ATOM 1058 O O . LEU A 1 139 ? 8.794 7.577 -12.390 1.00 93.69 139 LEU A O 1
ATOM 1062 N N . LEU A 1 140 ? 8.306 5.786 -11.124 1.00 95.62 140 LEU A N 1
ATOM 1063 C CA . LEU A 1 140 ? 9.612 5.603 -10.508 1.00 95.62 140 LEU A CA 1
ATOM 1064 C C . LEU A 1 140 ? 10.232 4.329 -11.090 1.00 95.62 140 LEU A C 1
ATOM 1066 O O . LEU A 1 140 ? 9.875 3.217 -10.704 1.00 95.62 140 LEU A O 1
ATOM 1070 N N . TYR A 1 141 ? 11.140 4.486 -12.049 1.00 96.50 141 TYR A N 1
ATOM 1071 C CA . TYR A 1 141 ? 11.862 3.373 -12.659 1.00 96.50 141 TYR A CA 1
ATOM 1072 C C . TYR A 1 141 ? 13.202 3.174 -11.957 1.00 96.50 141 TYR A C 1
ATOM 1074 O O . TYR A 1 141 ? 14.104 4.014 -12.045 1.00 96.50 141 TYR A O 1
ATOM 1082 N N . ARG A 1 142 ? 13.322 2.052 -11.256 1.00 96.00 142 ARG A N 1
ATOM 1083 C CA . ARG A 1 142 ? 14.536 1.620 -10.575 1.00 96.00 142 ARG A CA 1
ATOM 1084 C C . ARG A 1 142 ? 15.391 0.836 -11.565 1.00 96.00 142 ARG A C 1
ATOM 1086 O O . ARG A 1 142 ? 15.092 -0.320 -11.855 1.00 96.00 142 ARG A O 1
ATOM 1093 N N . GLU A 1 143 ? 16.438 1.472 -12.077 1.00 94.50 143 GLU A N 1
ATOM 1094 C CA . GLU A 1 143 ? 17.409 0.843 -12.972 1.00 94.50 143 GLU A CA 1
ATOM 1095 C C . GLU A 1 143 ? 18.478 0.135 -12.141 1.00 94.50 143 GLU A C 1
ATOM 1097 O O . GLU A 1 143 ? 19.109 0.751 -11.274 1.00 94.50 143 GLU A O 1
ATOM 1102 N N . ALA A 1 144 ? 18.675 -1.152 -12.406 1.00 93.06 144 ALA A N 1
ATOM 1103 C CA . ALA A 1 144 ? 19.662 -1.968 -11.728 1.00 93.06 144 ALA A CA 1
ATOM 1104 C C . ALA A 1 144 ? 20.860 -2.298 -12.633 1.00 93.06 144 ALA A C 1
ATOM 1106 O O . ALA A 1 144 ? 20.856 -2.040 -13.835 1.00 93.06 144 ALA A O 1
ATOM 1107 N N . GLU A 1 145 ? 21.897 -2.908 -12.061 1.00 89.50 145 GLU A N 1
ATOM 1108 C CA . GLU A 1 145 ? 23.033 -3.453 -12.826 1.00 89.50 145 GLU A CA 1
ATOM 1109 C C . GLU A 1 145 ? 22.603 -4.565 -13.798 1.00 89.50 145 GLU A C 1
ATOM 1111 O O . GLU A 1 145 ? 23.196 -4.745 -14.862 1.00 89.50 145 GLU A O 1
ATOM 1116 N N . SER A 1 146 ? 21.547 -5.299 -13.441 1.00 89.44 146 SER A N 1
ATOM 1117 C CA . SER A 1 146 ? 20.948 -6.356 -14.249 1.00 89.44 146 SER A CA 1
ATOM 1118 C C . SER A 1 146 ? 19.504 -6.014 -14.579 1.00 89.44 146 SER A C 1
ATOM 1120 O O . SER A 1 146 ? 18.700 -5.788 -13.679 1.00 89.44 146 SER A O 1
ATOM 1122 N N . ALA A 1 147 ? 19.133 -6.109 -15.858 1.00 87.06 147 ALA A N 1
ATOM 1123 C CA . ALA A 1 147 ? 17.764 -5.853 -16.313 1.00 87.06 147 ALA A CA 1
ATOM 1124 C C . ALA A 1 147 ? 16.709 -6.735 -15.613 1.00 87.06 147 ALA A C 1
ATOM 1126 O O . ALA A 1 147 ? 15.536 -6.385 -15.581 1.00 87.06 147 ALA A O 1
ATOM 1127 N N . ARG A 1 148 ? 17.097 -7.879 -15.030 1.00 85.94 148 ARG A N 1
ATOM 1128 C CA . ARG A 1 148 ? 16.187 -8.745 -14.253 1.00 85.94 148 ARG A CA 1
ATOM 1129 C C . ARG A 1 148 ? 15.804 -8.173 -12.885 1.00 85.94 148 ARG A C 1
ATOM 1131 O O . ARG A 1 148 ? 14.821 -8.618 -12.304 1.00 85.94 148 ARG A O 1
ATOM 1138 N N . MET A 1 149 ? 16.597 -7.237 -12.371 1.00 90.50 149 MET A N 1
ATOM 1139 C CA . MET A 1 149 ? 16.391 -6.554 -11.090 1.00 90.50 149 MET A CA 1
ATOM 1140 C C . MET A 1 149 ? 15.803 -5.150 -11.276 1.00 90.50 149 MET A C 1
ATOM 1142 O O . MET A 1 149 ? 15.537 -4.451 -10.294 1.00 90.50 149 MET A O 1
ATOM 1146 N N . ASP A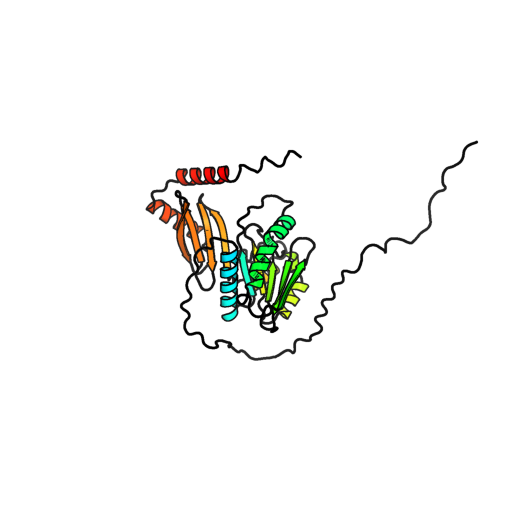 1 150 ? 15.586 -4.738 -12.527 1.00 94.00 150 ASP A N 1
ATOM 1147 C CA . ASP A 1 150 ? 14.822 -3.538 -12.827 1.00 94.00 150 ASP A CA 1
ATOM 1148 C C . ASP A 1 150 ? 13.410 -3.675 -12.262 1.00 94.00 150 ASP A C 1
ATOM 1150 O O . ASP A 1 150 ? 12.780 -4.734 -12.337 1.00 94.00 150 ASP A O 1
ATOM 1154 N N . SER A 1 151 ? 12.894 -2.579 -11.720 1.00 96.31 151 SER A N 1
ATOM 1155 C CA . SER A 1 151 ? 11.519 -2.524 -11.236 1.00 96.31 151 SER A CA 1
ATOM 1156 C C . SER A 1 151 ? 10.886 -1.176 -11.531 1.00 96.31 151 SER A C 1
ATOM 1158 O O . SER A 1 151 ? 11.561 -0.151 -11.646 1.00 96.31 151 SER A O 1
ATOM 1160 N N . ALA A 1 152 ? 9.569 -1.191 -11.681 1.00 96.62 152 ALA A N 1
ATOM 1161 C CA . ALA A 1 152 ? 8.772 0.006 -11.869 1.00 96.62 152 ALA A CA 1
ATOM 1162 C C . ALA A 1 152 ? 7.813 0.168 -10.696 1.00 96.62 152 ALA A C 1
ATOM 1164 O O . ALA A 1 152 ? 7.073 -0.756 -10.367 1.00 96.62 152 ALA A O 1
ATOM 1165 N N . VAL A 1 153 ? 7.794 1.354 -10.101 1.00 95.75 153 VAL A N 1
ATOM 1166 C CA . VAL A 1 153 ? 6.781 1.749 -9.126 1.00 95.75 153 VAL A CA 1
ATOM 1167 C C . VAL A 1 153 ? 5.935 2.848 -9.759 1.00 95.75 153 VAL A C 1
ATOM 1169 O O . VAL A 1 153 ? 6.439 3.927 -10.067 1.00 95.75 153 VAL A O 1
ATOM 1172 N N . LEU A 1 154 ? 4.657 2.562 -9.991 1.00 92.88 154 LEU A N 1
ATOM 1173 C CA . LEU A 1 154 ? 3.667 3.559 -10.374 1.00 92.88 154 LEU A CA 1
ATOM 1174 C C . LEU A 1 154 ? 3.079 4.148 -9.101 1.00 92.88 154 LEU A C 1
ATOM 1176 O O . LEU A 1 154 ? 2.395 3.451 -8.353 1.00 92.88 154 LEU A O 1
ATOM 1180 N N . PHE A 1 155 ? 3.360 5.419 -8.861 1.00 90.62 155 PHE A N 1
ATOM 1181 C CA . PHE A 1 155 ? 2.924 6.137 -7.680 1.00 90.62 155 PHE A CA 1
ATOM 1182 C C . PHE A 1 155 ? 1.753 7.062 -8.004 1.00 90.62 155 PHE A C 1
ATOM 1184 O O . PHE A 1 155 ? 1.824 7.820 -8.972 1.00 90.62 155 PHE A O 1
ATOM 1191 N N . LEU A 1 156 ? 0.698 6.979 -7.188 1.00 86.75 156 LEU A N 1
ATOM 1192 C CA . LEU A 1 156 ? -0.570 7.698 -7.373 1.00 86.75 156 LEU A CA 1
ATOM 1193 C C . LEU A 1 156 ? -1.139 7.612 -8.802 1.00 86.75 156 LEU A C 1
ATOM 1195 O O . LEU A 1 156 ? -1.478 8.645 -9.376 1.00 86.75 156 LEU A O 1
ATOM 1199 N N . PRO A 1 157 ? -1.217 6.416 -9.416 1.00 87.44 157 PRO A N 1
ATOM 1200 C CA . PRO A 1 157 ? -1.735 6.311 -10.767 1.00 87.44 157 PRO A CA 1
ATOM 1201 C C . PRO A 1 157 ? -3.237 6.617 -10.852 1.00 87.44 157 PRO A C 1
ATOM 1203 O O . PRO A 1 157 ? -4.046 5.966 -10.184 1.00 87.44 157 PRO A O 1
ATOM 1206 N N . SER A 1 158 ? -3.604 7.535 -11.745 1.00 85.12 158 SER A N 1
ATOM 1207 C CA . SER A 1 158 ? -4.995 7.809 -12.131 1.00 85.12 158 SER A CA 1
ATOM 1208 C C . SER A 1 158 ? -5.612 6.643 -12.917 1.00 85.12 158 SER A C 1
ATOM 1210 O O . SER A 1 158 ? -4.896 5.827 -13.516 1.00 85.12 158 SER A O 1
ATOM 1212 N N . LYS A 1 159 ? -6.952 6.548 -12.920 1.00 86.38 159 LYS A N 1
ATOM 1213 C CA . LYS A 1 159 ? -7.711 5.494 -13.626 1.00 86.38 159 LYS A CA 1
ATOM 1214 C C . LYS A 1 159 ? -7.416 5.517 -15.124 1.00 86.38 159 LYS A C 1
ATOM 1216 O O . LYS A 1 159 ? -7.245 4.471 -15.751 1.00 86.38 159 LYS A O 1
ATOM 1221 N N . GLU A 1 160 ? -7.330 6.713 -15.691 1.00 86.19 160 GLU A N 1
ATOM 1222 C CA . GLU A 1 160 ? -7.112 6.998 -17.106 1.00 86.19 160 GLU A CA 1
ATOM 1223 C C . GLU A 1 160 ? -5.728 6.521 -17.540 1.00 86.19 160 GLU A C 1
ATOM 1225 O O . GLU A 1 160 ? -5.567 5.912 -18.600 1.00 86.19 160 GLU A O 1
ATOM 1230 N N . VAL A 1 161 ? -4.715 6.740 -16.696 1.00 87.25 161 VAL A N 1
ATOM 1231 C CA . VAL A 1 161 ? -3.350 6.324 -17.004 1.00 87.25 161 VAL A CA 1
ATOM 1232 C C . VAL A 1 161 ? -3.233 4.804 -17.004 1.00 87.25 161 VAL A C 1
ATOM 1234 O O . VAL A 1 161 ? -2.718 4.246 -17.978 1.00 87.25 161 VAL A O 1
ATOM 1237 N N . VAL A 1 162 ? -3.741 4.115 -15.977 1.00 87.69 162 VAL A N 1
ATOM 1238 C CA . VAL A 1 162 ? -3.610 2.646 -15.889 1.00 87.69 162 VAL A CA 1
ATOM 1239 C C . VAL A 1 162 ? -4.486 1.901 -16.883 1.00 87.69 162 VAL A C 1
ATOM 1241 O O . VAL A 1 162 ? -4.098 0.822 -17.328 1.00 87.69 162 VAL A O 1
ATOM 1244 N N . SER A 1 163 ? -5.624 2.480 -17.269 1.00 87.88 163 SER A N 1
ATOM 1245 C CA . SER A 1 163 ? -6.495 1.929 -18.313 1.00 87.88 163 SER A CA 1
ATOM 1246 C C . SER A 1 163 ? -6.019 2.253 -19.730 1.00 87.88 163 SER A C 1
ATOM 1248 O O . SER A 1 163 ? -6.479 1.636 -20.692 1.00 87.88 163 SER A O 1
ATOM 1250 N N . SER A 1 164 ? -5.051 3.164 -19.890 1.00 89.31 164 SER A N 1
ATOM 1251 C CA . SER A 1 164 ? -4.553 3.532 -21.211 1.00 89.31 164 SER A CA 1
ATOM 1252 C C . SER A 1 164 ? -3.851 2.361 -21.930 1.00 89.31 164 SER A C 1
ATOM 1254 O O . SER A 1 164 ? -3.082 1.601 -21.323 1.00 89.31 164 SER A O 1
ATOM 1256 N N . PRO A 1 165 ? -3.983 2.257 -23.270 1.00 88.44 165 PRO A N 1
ATOM 1257 C CA . PRO A 1 165 ? -3.270 1.248 -24.057 1.00 88.44 165 PRO A CA 1
ATOM 1258 C C . PRO A 1 165 ? -1.744 1.297 -23.890 1.00 88.44 165 PRO A C 1
ATOM 1260 O O . PRO A 1 165 ? -1.071 0.268 -23.976 1.00 88.44 165 PRO A O 1
ATOM 1263 N N . LYS A 1 166 ? -1.192 2.490 -23.619 1.00 88.94 166 LYS A N 1
ATOM 1264 C CA . LYS A 1 166 ? 0.244 2.691 -23.379 1.00 88.94 166 LYS A CA 1
ATOM 1265 C C . LYS A 1 166 ? 0.707 1.929 -22.139 1.00 88.94 166 LYS A C 1
ATOM 1267 O O . LYS A 1 166 ? 1.726 1.244 -22.199 1.00 88.94 166 LYS A O 1
ATOM 1272 N N . PHE A 1 167 ? -0.049 2.003 -21.042 1.00 88.50 167 PHE A N 1
ATOM 1273 C CA . PHE A 1 167 ? 0.293 1.288 -19.814 1.00 88.50 167 PHE A CA 1
ATOM 1274 C C . PHE A 1 167 ? 0.039 -0.205 -19.915 1.00 88.50 167 PHE A C 1
ATOM 1276 O O . PHE A 1 167 ? 0.882 -0.985 -19.480 1.00 88.50 167 PHE A O 1
ATOM 1283 N N . ALA A 1 168 ? -1.031 -0.620 -20.594 1.00 87.06 168 ALA A N 1
ATOM 1284 C CA . ALA A 1 168 ? -1.232 -2.030 -20.909 1.00 87.06 168 ALA A CA 1
ATOM 1285 C C . ALA A 1 168 ? -0.029 -2.616 -21.678 1.00 87.06 168 ALA A C 1
ATOM 1287 O O . ALA A 1 168 ? 0.453 -3.705 -21.358 1.00 87.06 168 ALA A O 1
ATOM 1288 N N . GLN A 1 169 ? 0.507 -1.883 -22.662 1.00 89.56 169 GLN A N 1
ATOM 1289 C CA . GLN A 1 169 ? 1.709 -2.293 -23.391 1.00 89.56 169 GLN A CA 1
ATOM 1290 C C . GLN A 1 169 ? 2.968 -2.256 -22.512 1.00 89.56 169 GLN A C 1
ATOM 1292 O O . GLN A 1 169 ? 3.785 -3.173 -22.593 1.00 89.56 169 GLN A O 1
ATOM 1297 N N . PHE A 1 170 ? 3.118 -1.241 -21.660 1.00 91.56 170 PHE A N 1
ATOM 1298 C CA . PHE A 1 170 ? 4.224 -1.136 -20.707 1.00 91.56 170 PHE A CA 1
ATOM 1299 C C . PHE A 1 170 ? 4.249 -2.313 -19.721 1.00 91.56 170 PHE A C 1
ATOM 1301 O O . PHE A 1 170 ? 5.278 -2.965 -19.558 1.00 91.56 170 PHE A O 1
ATOM 1308 N N . PHE A 1 171 ? 3.113 -2.664 -19.114 1.00 90.81 171 PHE A N 1
ATOM 1309 C CA . PHE A 1 171 ? 3.031 -3.797 -18.191 1.00 90.81 171 PHE A CA 1
ATOM 1310 C C . PHE A 1 171 ? 3.404 -5.118 -18.864 1.00 90.81 171 PHE A C 1
ATOM 1312 O O . PHE A 1 171 ? 4.047 -5.961 -18.236 1.00 90.81 171 PHE A O 1
ATOM 1319 N N . ARG A 1 172 ? 3.055 -5.292 -20.145 1.00 90.06 172 ARG A N 1
ATOM 1320 C CA . ARG A 1 172 ? 3.478 -6.453 -20.943 1.00 90.06 172 ARG A CA 1
ATOM 1321 C C . ARG A 1 172 ? 4.973 -6.417 -21.258 1.00 90.06 172 ARG A C 1
ATOM 1323 O O . ARG A 1 172 ? 5.637 -7.439 -21.122 1.00 90.06 172 ARG A O 1
ATOM 1330 N N . SER A 1 173 ? 5.520 -5.262 -21.642 1.00 92.44 173 SER A N 1
ATOM 1331 C CA . SER A 1 173 ? 6.944 -5.128 -21.984 1.00 92.44 173 SER A CA 1
ATOM 1332 C C . SER A 1 173 ? 7.866 -5.314 -20.776 1.00 92.44 173 SER A C 1
ATOM 1334 O O . SER A 1 173 ? 9.017 -5.727 -20.936 1.00 92.44 173 SER A O 1
ATOM 1336 N N . MET A 1 174 ? 7.365 -5.078 -19.560 1.00 93.00 174 MET A N 1
ATOM 1337 C CA . MET A 1 174 ? 8.087 -5.390 -18.327 1.00 93.00 174 MET A CA 1
ATOM 1338 C C . MET A 1 174 ? 8.353 -6.896 -18.154 1.00 93.00 174 MET A C 1
ATOM 1340 O O . MET A 1 174 ? 9.340 -7.242 -17.508 1.00 93.00 174 MET A O 1
ATOM 1344 N N . GLY A 1 175 ? 7.603 -7.793 -18.807 1.00 92.31 175 GLY A N 1
ATOM 1345 C CA . GLY A 1 175 ? 7.881 -9.235 -18.765 1.00 92.31 175 GLY A CA 1
ATOM 1346 C C . GLY A 1 175 ? 7.807 -9.769 -17.335 1.00 92.31 175 GLY A C 1
ATOM 1347 O O . GLY A 1 175 ? 6.820 -9.519 -16.660 1.00 92.31 175 GLY A O 1
ATOM 1348 N N . ASP A 1 176 ? 8.840 -10.443 -16.841 1.00 93.75 176 ASP A N 1
ATOM 1349 C CA . ASP A 1 176 ? 8.860 -10.953 -15.458 1.00 93.75 176 ASP A CA 1
ATOM 1350 C C . ASP A 1 176 ? 9.391 -9.943 -14.435 1.00 93.75 176 ASP A C 1
ATOM 1352 O O . ASP A 1 176 ? 9.508 -10.264 -13.260 1.00 93.75 176 ASP A O 1
ATOM 1356 N N . ARG A 1 177 ? 9.718 -8.717 -14.856 1.00 95.56 177 ARG A N 1
ATOM 1357 C CA . ARG A 1 177 ? 10.213 -7.675 -13.950 1.00 95.56 177 ARG A CA 1
ATOM 1358 C C . ARG A 1 177 ? 9.108 -7.184 -13.023 1.00 95.56 177 ARG A C 1
ATOM 1360 O O . ARG A 1 177 ? 7.935 -7.135 -13.399 1.00 95.56 177 ARG A O 1
ATOM 1367 N N . LEU A 1 178 ? 9.510 -6.760 -11.828 1.00 96.56 178 LEU A N 1
ATOM 1368 C CA . LEU A 1 178 ? 8.597 -6.260 -10.809 1.00 96.56 178 LEU A CA 1
ATOM 1369 C C . LEU A 1 178 ? 7.937 -4.945 -11.251 1.00 96.56 178 LEU A C 1
ATOM 1371 O O . LEU A 1 178 ? 8.614 -3.971 -11.592 1.00 96.56 178 LEU A O 1
ATOM 1375 N N . VAL A 1 179 ? 6.609 -4.909 -11.178 1.00 96.94 179 VAL A N 1
ATOM 1376 C CA . VAL A 1 179 ? 5.801 -3.696 -11.310 1.00 96.94 179 VAL A CA 1
ATOM 1377 C C . VAL A 1 179 ? 4.915 -3.564 -10.078 1.00 96.94 179 VAL A C 1
ATOM 1379 O O . VAL A 1 179 ? 4.122 -4.456 -9.775 1.00 96.94 179 VAL A O 1
ATOM 1382 N N . VAL A 1 180 ? 5.037 -2.440 -9.380 1.00 96.00 180 VAL A N 1
ATOM 1383 C CA . VAL A 1 180 ? 4.271 -2.139 -8.171 1.00 96.00 180 VAL A CA 1
ATOM 1384 C C . VAL A 1 180 ? 3.385 -0.927 -8.410 1.00 96.00 180 VAL A C 1
ATOM 1386 O O . VAL A 1 180 ? 3.867 0.118 -8.841 1.00 96.00 180 VAL A O 1
ATOM 1389 N N . VAL A 1 181 ? 2.102 -1.043 -8.081 1.00 93.44 181 VAL A N 1
ATOM 1390 C CA . VAL A 1 181 ? 1.223 0.116 -7.895 1.00 93.44 181 VAL A CA 1
ATOM 1391 C C . VAL A 1 181 ? 1.294 0.535 -6.432 1.00 93.44 181 VAL A C 1
ATOM 1393 O O . VAL A 1 181 ? 0.937 -0.238 -5.544 1.00 93.44 181 VAL A O 1
ATOM 1396 N N . ALA A 1 182 ? 1.780 1.745 -6.179 1.00 90.06 182 ALA A N 1
ATOM 1397 C CA . ALA A 1 182 ? 1.921 2.310 -4.847 1.00 90.06 182 ALA A CA 1
ATOM 1398 C C . ALA A 1 182 ? 0.929 3.461 -4.658 1.00 90.06 182 ALA A C 1
ATOM 1400 O O . ALA A 1 182 ? 1.073 4.529 -5.255 1.00 90.06 182 ALA A O 1
ATOM 1401 N N . ASN A 1 183 ? -0.052 3.241 -3.786 1.00 80.44 183 ASN A N 1
ATOM 1402 C CA . ASN A 1 183 ? -1.003 4.264 -3.366 1.00 80.44 183 ASN A CA 1
ATOM 1403 C C . ASN A 1 183 ? -0.710 4.682 -1.927 1.00 80.44 183 ASN A C 1
ATOM 1405 O O . ASN A 1 183 ? -0.218 3.878 -1.128 1.00 80.44 183 ASN A O 1
ATOM 1409 N N . THR A 1 184 ? -1.021 5.931 -1.585 1.00 68.25 184 THR A N 1
ATOM 1410 C CA . THR A 1 184 ? -0.960 6.359 -0.187 1.00 68.25 184 THR A CA 1
ATOM 1411 C C . THR A 1 184 ? -2.298 6.134 0.519 1.00 68.25 184 THR A C 1
ATOM 1413 O O . THR A 1 184 ? -3.300 5.748 -0.086 1.00 68.25 184 THR A O 1
ATOM 1416 N N . GLU A 1 185 ? -2.317 6.287 1.836 1.00 62.62 185 GLU A N 1
ATOM 1417 C CA . GLU A 1 185 ? -3.556 6.324 2.616 1.00 62.62 185 GLU A CA 1
ATOM 1418 C C . GLU A 1 185 ? -4.404 7.558 2.272 1.00 62.62 185 GLU A C 1
ATOM 1420 O O . GLU A 1 185 ? -5.598 7.413 2.012 1.00 62.62 185 GLU A O 1
ATOM 1425 N N . ASN A 1 186 ? -3.769 8.736 2.199 1.00 55.06 186 ASN A N 1
ATOM 1426 C CA . ASN A 1 186 ? -4.458 10.027 2.035 1.00 55.06 186 ASN A CA 1
ATOM 1427 C C . ASN A 1 186 ? -4.723 10.377 0.575 1.00 55.06 186 ASN A C 1
ATOM 1429 O O . ASN A 1 186 ? -5.681 11.078 0.273 1.00 55.06 186 ASN A O 1
ATOM 1433 N N . ALA A 1 187 ? -3.940 9.823 -0.351 1.00 55.84 187 ALA A N 1
ATOM 1434 C CA . ALA A 1 187 ? -4.443 9.621 -1.691 1.00 55.84 187 ALA A CA 1
ATOM 1435 C C . ALA A 1 187 ? -5.302 8.363 -1.631 1.00 55.84 187 ALA A C 1
ATOM 1437 O O . ALA A 1 187 ? -4.846 7.259 -1.947 1.00 55.84 187 ALA A O 1
ATOM 1438 N N . ALA A 1 188 ? -6.572 8.517 -1.258 1.00 51.34 188 ALA A N 1
ATOM 1439 C CA . ALA A 1 188 ? -7.568 7.677 -1.892 1.00 51.34 188 ALA A CA 1
ATOM 1440 C C . ALA A 1 188 ? -7.396 7.947 -3.391 1.00 51.34 188 ALA A C 1
ATOM 1442 O O . ALA A 1 188 ? -7.937 8.911 -3.918 1.00 51.34 188 ALA A O 1
ATOM 1443 N N . ALA A 1 189 ? -6.510 7.179 -4.035 1.00 53.97 189 ALA A N 1
ATOM 1444 C CA . ALA A 1 189 ? -6.356 7.192 -5.469 1.00 53.97 189 ALA A CA 1
ATOM 1445 C C . ALA A 1 189 ? -7.762 7.092 -6.042 1.00 53.97 189 ALA A C 1
ATOM 1447 O O . ALA A 1 189 ? -8.639 6.485 -5.413 1.00 53.97 189 ALA A O 1
ATOM 1448 N N . ASP A 1 190 ? -7.967 7.685 -7.214 1.00 64.94 190 ASP A N 1
ATOM 1449 C CA . ASP A 1 190 ? -9.281 7.717 -7.844 1.00 64.94 190 ASP A CA 1
ATOM 1450 C C . ASP A 1 190 ? -9.897 6.294 -7.910 1.00 64.94 190 ASP A C 1
ATOM 1452 O O . ASP A 1 190 ? -11.113 6.154 -7.967 1.00 64.94 190 ASP A O 1
ATOM 1456 N N . TRP A 1 191 ? -9.076 5.237 -7.796 1.00 81.75 191 TRP A N 1
ATOM 1457 C CA . TRP A 1 191 ? -9.486 3.848 -7.622 1.00 81.75 191 TRP A CA 1
ATOM 1458 C C . TRP A 1 191 ? -8.658 3.043 -6.597 1.00 81.75 191 TRP A C 1
ATOM 1460 O O . TRP A 1 191 ? -7.530 3.390 -6.229 1.00 81.75 191 TRP A O 1
ATOM 1470 N N . ARG A 1 192 ? -9.189 1.888 -6.180 1.00 83.56 192 ARG A N 1
ATOM 1471 C CA . ARG A 1 192 ? -8.528 0.905 -5.313 1.00 83.56 192 ARG A CA 1
ATOM 1472 C C . ARG A 1 192 ? -8.640 -0.507 -5.884 1.00 83.56 192 ARG A C 1
ATOM 1474 O O . ARG A 1 192 ? -9.705 -0.934 -6.314 1.00 83.56 192 ARG A O 1
ATOM 1481 N N . VAL A 1 193 ? -7.554 -1.279 -5.777 1.00 87.00 193 VAL A N 1
ATOM 1482 C CA . VAL A 1 193 ? -7.523 -2.700 -6.189 1.00 87.00 193 VAL A CA 1
ATOM 1483 C C . VAL A 1 193 ? -8.614 -3.520 -5.487 1.00 87.00 193 VAL A C 1
ATOM 1485 O O . VAL A 1 193 ? -9.231 -4.389 -6.093 1.00 87.00 193 VAL A O 1
ATOM 1488 N N . GLU A 1 194 ? -8.888 -3.211 -4.218 1.00 85.25 194 GLU A N 1
ATOM 1489 C CA . GLU A 1 194 ? -9.903 -3.890 -3.398 1.00 85.25 194 GLU A CA 1
ATOM 1490 C C . GLU A 1 194 ? -11.347 -3.655 -3.859 1.00 85.25 194 GLU A C 1
ATOM 1492 O O . GLU A 1 194 ? -12.218 -4.459 -3.545 1.00 85.25 194 GLU A O 1
ATOM 1497 N N . ASN A 1 195 ? -11.592 -2.598 -4.636 1.00 86.62 195 ASN A N 1
ATOM 1498 C CA . ASN A 1 195 ? -12.918 -2.277 -5.157 1.00 86.62 195 ASN A CA 1
ATOM 1499 C C . ASN A 1 195 ? -13.227 -3.035 -6.461 1.00 86.62 195 ASN A C 1
ATOM 1501 O O . ASN A 1 195 ? -14.304 -2.863 -7.024 1.00 86.62 195 ASN A O 1
ATOM 1505 N N . MET A 1 196 ? -12.307 -3.883 -6.944 1.00 87.50 196 MET A N 1
ATOM 1506 C CA . MET A 1 196 ? -12.535 -4.828 -8.048 1.00 87.50 196 MET A CA 1
ATOM 1507 C C . MET A 1 196 ? -13.109 -4.172 -9.317 1.00 87.50 196 MET A C 1
ATOM 1509 O O . MET A 1 196 ? -13.960 -4.741 -9.993 1.00 87.50 196 MET A O 1
ATOM 1513 N N . GLY A 1 197 ? -12.640 -2.965 -9.642 1.00 84.94 197 GLY A N 1
ATOM 1514 C CA . GLY A 1 197 ? -13.071 -2.218 -10.825 1.00 84.94 197 GLY A CA 1
ATOM 1515 C C . GLY A 1 197 ? -14.319 -1.352 -10.639 1.00 84.94 197 GLY A C 1
ATOM 1516 O O . GLY A 1 197 ? -14.625 -0.584 -11.543 1.00 84.94 197 GLY A O 1
ATOM 1517 N N . ALA A 1 198 ? -14.996 -1.394 -9.484 1.00 86.62 198 ALA A N 1
ATOM 1518 C CA . ALA A 1 198 ? -16.172 -0.554 -9.222 1.00 86.62 198 ALA A CA 1
ATOM 1519 C C . ALA A 1 198 ? -15.863 0.948 -9.322 1.00 86.62 198 ALA A C 1
ATOM 1521 O O . ALA A 1 198 ? -16.709 1.726 -9.744 1.00 86.62 198 ALA 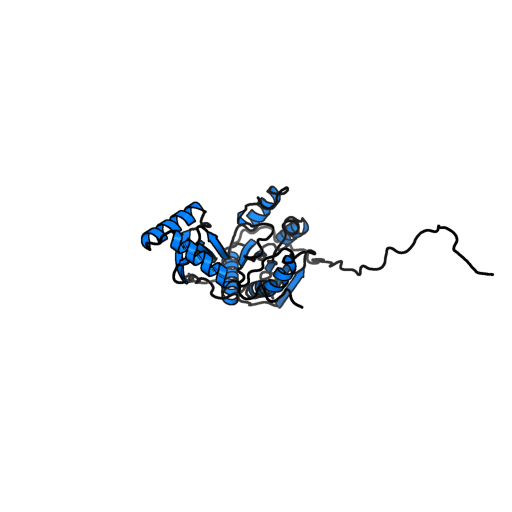A O 1
ATOM 1522 N N . ASP A 1 199 ? -14.628 1.340 -9.008 1.00 86.50 199 ASP A N 1
ATOM 1523 C CA . ASP A 1 199 ? -14.197 2.729 -9.137 1.00 86.50 199 ASP A CA 1
ATOM 1524 C C . ASP A 1 199 ? -14.018 3.163 -10.597 1.00 86.50 199 ASP A C 1
ATOM 1526 O O . ASP A 1 199 ? -13.837 4.339 -10.844 1.00 86.50 199 ASP A O 1
ATOM 1530 N N . PHE A 1 200 ? -14.011 2.270 -11.588 1.00 86.00 200 PHE A N 1
ATOM 1531 C CA . PHE A 1 200 ? -13.747 2.648 -12.985 1.00 86.00 200 PHE A CA 1
ATOM 1532 C C . PHE A 1 200 ? -14.995 3.121 -13.739 1.00 86.00 200 PHE A C 1
ATOM 1534 O O . PHE A 1 200 ? -14.914 3.314 -14.952 1.00 86.00 200 PHE A O 1
ATOM 1541 N N . ASP A 1 201 ? -16.109 3.329 -13.031 1.00 85.81 201 ASP A N 1
ATOM 1542 C CA . ASP A 1 201 ? -17.358 3.892 -13.546 1.00 85.81 201 ASP A CA 1
ATOM 1543 C C . ASP A 1 201 ? -17.772 3.206 -14.870 1.00 85.81 201 ASP A C 1
ATOM 1545 O O . ASP A 1 201 ? -18.038 1.999 -14.897 1.00 85.81 201 ASP A O 1
ATOM 1549 N N . ASP A 1 202 ? -17.735 3.938 -15.986 1.00 84.44 202 ASP A N 1
ATOM 1550 C CA . ASP A 1 202 ? -18.099 3.462 -17.328 1.00 84.44 202 ASP A CA 1
ATOM 1551 C C . ASP A 1 202 ? -17.175 2.358 -17.890 1.00 84.44 202 ASP A C 1
ATOM 1553 O O . ASP A 1 202 ? -17.520 1.698 -18.869 1.00 84.44 202 ASP A O 1
ATOM 1557 N N . ASN A 1 203 ? -16.004 2.128 -17.285 1.00 84.50 203 ASN A N 1
ATOM 1558 C CA . ASN A 1 203 ? -14.988 1.159 -17.721 1.00 84.50 203 ASN A CA 1
ATOM 1559 C C . ASN A 1 203 ? -14.704 0.069 -16.671 1.00 84.50 203 ASN A C 1
ATOM 1561 O O . ASN A 1 203 ? -13.571 -0.412 -16.554 1.00 84.50 203 ASN A O 1
ATOM 1565 N N . SER A 1 204 ? -15.720 -0.329 -15.903 1.00 86.56 204 SER A N 1
ATOM 1566 C CA . SER A 1 204 ? -15.593 -1.327 -14.827 1.00 86.56 204 SER A CA 1
ATOM 1567 C C . SER A 1 204 ? -14.922 -2.643 -15.252 1.00 86.56 204 SER A C 1
ATOM 1569 O O . SER A 1 204 ? -14.093 -3.154 -14.502 1.00 86.56 204 SER A O 1
ATOM 1571 N N . ASP A 1 205 ? -15.170 -3.147 -16.467 1.00 89.44 205 ASP A N 1
ATOM 1572 C CA . ASP A 1 205 ? -14.514 -4.358 -16.994 1.00 89.44 205 ASP A CA 1
ATOM 1573 C C . ASP A 1 205 ? -12.990 -4.197 -17.120 1.00 89.44 205 ASP A C 1
ATOM 1575 O O . ASP A 1 205 ? -12.218 -5.075 -16.728 1.00 89.44 205 ASP A O 1
ATOM 1579 N N . VAL A 1 206 ? -12.532 -3.049 -17.629 1.00 88.31 206 VAL A N 1
ATOM 1580 C CA . VAL A 1 206 ? -11.097 -2.735 -17.728 1.00 88.31 206 VAL A CA 1
ATOM 1581 C C . VAL A 1 206 ? -10.503 -2.573 -16.331 1.00 88.31 206 VAL A C 1
ATOM 1583 O O . VAL A 1 206 ? -9.421 -3.095 -16.052 1.00 88.31 206 VAL A O 1
ATOM 1586 N N . GLY A 1 207 ? -11.229 -1.894 -15.441 1.00 88.94 207 GLY A N 1
ATOM 1587 C CA . GLY A 1 207 ? -10.858 -1.751 -14.037 1.00 88.94 207 GLY A CA 1
ATOM 1588 C C . GLY A 1 207 ? -10.691 -3.096 -13.338 1.00 88.94 207 GLY A C 1
ATOM 1589 O O . GLY A 1 207 ? -9.704 -3.307 -12.633 1.00 88.94 207 GLY A O 1
ATOM 1590 N N . LEU A 1 208 ? -11.608 -4.034 -13.574 1.00 92.19 208 LEU A N 1
ATOM 1591 C CA . LEU A 1 208 ? -11.564 -5.383 -13.023 1.00 92.19 208 LEU A CA 1
ATOM 1592 C C . LEU A 1 208 ? -10.319 -6.140 -13.499 1.00 92.19 208 LEU A C 1
ATOM 1594 O O . LEU A 1 208 ? -9.635 -6.757 -12.684 1.00 92.19 208 LEU A O 1
ATOM 1598 N N . GLU A 1 209 ? -9.985 -6.071 -14.788 1.00 91.19 209 GLU A N 1
ATOM 1599 C CA . GLU A 1 209 ? -8.773 -6.704 -15.323 1.00 91.19 209 GLU A CA 1
ATOM 1600 C C . GLU A 1 209 ? -7.494 -6.110 -14.715 1.00 91.19 209 GLU A C 1
ATOM 1602 O O . GLU A 1 209 ? -6.597 -6.851 -14.310 1.00 91.19 209 GLU A O 1
ATOM 1607 N N . ILE A 1 210 ? -7.424 -4.786 -14.554 1.00 90.56 210 ILE A N 1
ATOM 1608 C CA . ILE A 1 210 ? -6.296 -4.125 -13.878 1.00 90.56 210 ILE A CA 1
ATOM 1609 C C . ILE A 1 210 ? -6.205 -4.571 -12.414 1.00 90.56 210 ILE A C 1
ATOM 1611 O O . ILE A 1 210 ? -5.123 -4.929 -11.942 1.00 90.56 210 ILE A O 1
ATOM 1615 N N . CYS A 1 211 ? -7.330 -4.598 -11.696 1.00 91.25 211 CYS A N 1
ATOM 1616 C CA . CYS A 1 211 ? -7.369 -5.028 -10.299 1.00 91.25 211 CYS A CA 1
ATOM 1617 C C . CYS A 1 211 ? -6.937 -6.492 -10.151 1.00 91.25 211 CYS A C 1
ATOM 1619 O O . CYS A 1 211 ? -6.177 -6.800 -9.237 1.00 91.25 211 CYS A O 1
ATOM 1621 N N . LYS A 1 212 ? -7.328 -7.382 -11.075 1.00 91.69 212 LYS A N 1
ATOM 1622 C CA . LYS A 1 212 ? -6.858 -8.779 -11.107 1.00 91.69 212 LYS A CA 1
ATOM 1623 C C . LYS A 1 212 ? -5.347 -8.871 -11.309 1.00 91.69 212 LYS A C 1
ATOM 1625 O O . LYS A 1 212 ? -4.692 -9.650 -10.623 1.00 91.69 212 LYS A O 1
ATOM 1630 N N . VAL A 1 213 ? -4.785 -8.065 -12.213 1.00 92.00 213 VAL A N 1
ATOM 1631 C CA . VAL A 1 213 ? -3.335 -8.034 -12.469 1.00 92.00 213 VAL A CA 1
ATOM 1632 C C . VAL A 1 213 ? -2.556 -7.627 -11.214 1.00 92.00 213 VAL A C 1
ATOM 1634 O O . VAL A 1 213 ? -1.505 -8.199 -10.945 1.00 92.00 213 VAL A O 1
ATOM 1637 N N . PHE A 1 214 ? -3.073 -6.681 -10.427 1.00 93.44 214 PHE A N 1
ATOM 1638 C CA . PHE A 1 214 ? -2.424 -6.168 -9.213 1.00 93.44 214 PHE A CA 1
ATOM 1639 C C . PHE A 1 214 ? -3.034 -6.695 -7.902 1.00 93.44 214 PHE A C 1
ATOM 1641 O O . PHE A 1 214 ? -2.800 -6.110 -6.839 1.00 93.44 214 PHE A O 1
ATOM 1648 N N .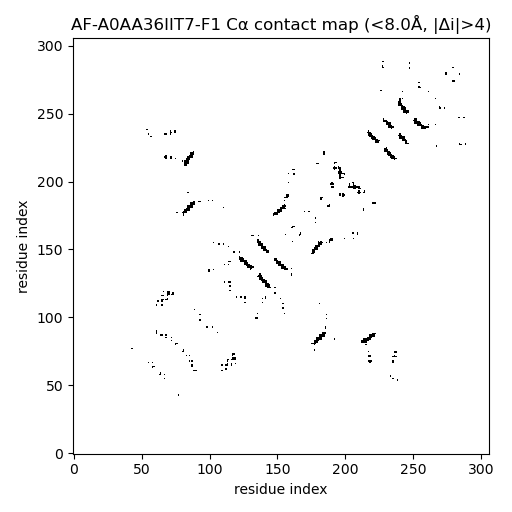 ALA A 1 215 ? -3.776 -7.808 -7.956 1.00 92.00 215 ALA A N 1
ATOM 1649 C CA . ALA A 1 215 ? -4.521 -8.368 -6.824 1.00 92.00 215 ALA A CA 1
ATOM 1650 C C . ALA A 1 215 ? -3.625 -8.760 -5.637 1.00 92.00 215 ALA A C 1
ATOM 1652 O O . ALA A 1 215 ? -4.076 -8.799 -4.490 1.00 92.00 215 ALA A O 1
ATOM 1653 N N . GLN A 1 216 ? -2.339 -9.021 -5.892 1.00 95.06 216 GLN A N 1
ATOM 1654 C CA . GLN A 1 216 ? -1.370 -9.280 -4.839 1.00 95.06 216 GLN A CA 1
ATOM 1655 C C . GLN A 1 216 ? -1.035 -7.990 -4.076 1.00 95.06 216 GLN A C 1
ATOM 1657 O O . GLN A 1 216 ? -0.142 -7.233 -4.456 1.00 95.06 216 GLN A O 1
ATOM 1662 N N . GLN A 1 217 ? -1.723 -7.772 -2.957 1.00 94.75 217 GLN A N 1
ATOM 1663 C CA . GLN A 1 217 ? -1.432 -6.682 -2.020 1.00 94.75 217 GLN A CA 1
ATOM 1664 C C . GLN A 1 217 ? -0.274 -7.081 -1.090 1.00 94.75 217 GLN A C 1
ATOM 1666 O O . GLN A 1 217 ? -0.500 -7.646 -0.020 1.00 94.75 217 GLN A O 1
ATOM 1671 N N . SER A 1 218 ? 0.974 -6.857 -1.503 1.00 96.50 218 SER A N 1
ATOM 1672 C CA . SER A 1 218 ? 2.151 -7.337 -0.759 1.00 96.50 218 SER A CA 1
ATOM 1673 C C . SER A 1 218 ? 2.408 -6.567 0.535 1.00 96.50 218 SER A C 1
ATOM 1675 O O . SER A 1 218 ? 2.894 -7.152 1.501 1.00 96.50 218 SER A O 1
ATOM 1677 N N . TYR A 1 219 ? 2.023 -5.294 0.591 1.00 96.44 219 TYR A N 1
ATOM 1678 C CA . TYR A 1 219 ? 2.080 -4.486 1.804 1.00 96.44 219 TYR A CA 1
ATOM 1679 C C . TYR A 1 219 ? 0.850 -3.594 1.924 1.00 96.44 219 TYR A C 1
ATOM 1681 O O . TYR A 1 219 ? 0.425 -2.976 0.947 1.00 96.44 219 TYR A O 1
ATOM 1689 N N . TYR A 1 220 ? 0.286 -3.496 3.121 1.00 94.19 220 TYR A N 1
ATOM 1690 C CA . TYR A 1 220 ? -0.862 -2.643 3.380 1.00 94.19 220 TYR A CA 1
ATOM 1691 C C . TYR A 1 220 ? -0.740 -2.014 4.758 1.00 94.19 220 TYR A C 1
ATOM 1693 O O . TYR A 1 220 ? -0.666 -2.723 5.756 1.00 94.19 220 TYR A O 1
ATOM 1701 N N . HIS A 1 221 ? -0.754 -0.688 4.812 1.00 92.38 221 HIS A N 1
ATOM 1702 C CA . HIS A 1 221 ? -0.870 0.054 6.055 1.00 92.38 221 HIS A CA 1
ATOM 1703 C C . HIS A 1 221 ? -1.895 1.170 5.866 1.00 92.38 221 HIS A C 1
ATOM 1705 O O . HIS A 1 221 ? -1.717 2.028 4.999 1.00 92.38 221 HIS A O 1
ATOM 1711 N N . GLN A 1 222 ? -2.975 1.141 6.645 1.00 89.12 222 GLN A N 1
ATOM 1712 C CA . GLN A 1 222 ? -4.032 2.150 6.579 1.00 89.12 222 GLN A CA 1
ATOM 1713 C C . GLN A 1 222 ? -4.659 2.375 7.951 1.00 89.12 222 GLN A C 1
ATOM 1715 O O . GLN A 1 222 ? -5.091 1.408 8.580 1.00 89.12 222 GLN A O 1
ATOM 1720 N N . LEU A 1 223 ? -4.778 3.633 8.365 1.00 87.44 223 LEU A N 1
ATOM 1721 C CA . LEU A 1 223 ? -5.599 4.045 9.495 1.00 87.44 223 LEU A CA 1
ATOM 1722 C C . LEU A 1 223 ? -6.974 4.525 9.002 1.00 87.44 223 LEU A C 1
ATOM 1724 O O . LEU A 1 223 ? -7.089 5.258 8.025 1.00 87.44 223 LEU A O 1
ATOM 1728 N N . VAL A 1 224 ? -8.051 4.094 9.654 1.00 86.19 224 VAL A N 1
ATOM 1729 C CA . VAL A 1 224 ? -9.413 4.581 9.389 1.00 86.19 224 VAL A CA 1
ATOM 1730 C C . VAL A 1 224 ? -10.228 4.605 10.672 1.00 86.19 224 VAL A C 1
ATOM 1732 O O . VAL A 1 224 ? -9.978 3.831 11.592 1.00 86.19 224 VAL A O 1
ATOM 1735 N N . THR A 1 225 ? -11.248 5.457 10.736 1.00 86.69 225 THR A N 1
ATOM 1736 C CA . THR A 1 225 ? -12.203 5.424 11.848 1.00 86.69 225 THR A CA 1
ATOM 1737 C C . THR A 1 225 ? -13.350 4.465 11.539 1.00 86.69 225 THR A C 1
ATOM 1739 O O . THR A 1 225 ? -14.095 4.687 10.586 1.00 86.69 225 THR A O 1
ATOM 1742 N N . ILE A 1 226 ? -13.531 3.422 12.354 1.00 87.75 226 ILE A N 1
ATOM 1743 C CA . ILE A 1 226 ? -14.662 2.481 12.262 1.00 87.75 226 ILE A CA 1
ATOM 1744 C C . ILE A 1 226 ? -15.220 2.262 13.667 1.00 87.75 226 ILE A C 1
ATOM 1746 O O . ILE A 1 226 ? -14.462 2.041 14.604 1.00 87.75 226 ILE A O 1
ATOM 1750 N N . ASN A 1 227 ? -16.546 2.335 13.827 1.00 84.19 227 ASN A N 1
ATOM 1751 C CA . ASN A 1 227 ? -17.226 2.140 15.118 1.00 84.19 227 ASN A CA 1
ATOM 1752 C C . ASN A 1 227 ? -16.648 3.008 16.267 1.00 84.19 227 ASN A C 1
ATOM 1754 O O . ASN A 1 227 ? -16.531 2.571 17.413 1.00 84.19 227 ASN A O 1
ATOM 1758 N N . ASN A 1 228 ? -16.280 4.254 15.941 1.00 86.88 228 ASN A N 1
ATOM 1759 C CA . ASN A 1 228 ? -15.623 5.227 16.827 1.00 86.88 228 ASN A CA 1
ATOM 1760 C C . ASN A 1 228 ? -14.216 4.840 17.324 1.00 86.88 228 ASN A C 1
ATOM 1762 O O . ASN A 1 228 ? -13.680 5.528 18.186 1.00 86.88 2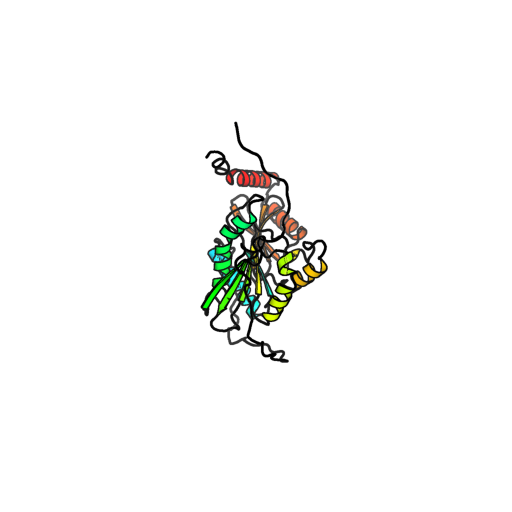28 ASN A O 1
ATOM 1766 N N . TRP A 1 229 ? -13.600 3.799 16.763 1.00 88.56 229 TRP A N 1
ATOM 1767 C CA . TRP A 1 229 ? -12.199 3.455 16.993 1.00 88.56 229 TRP A CA 1
ATOM 1768 C C . TRP A 1 229 ? -11.309 3.957 15.866 1.00 88.56 229 TRP A C 1
ATOM 1770 O O . TRP A 1 229 ? -11.708 3.939 14.701 1.00 88.56 229 TRP A O 1
ATOM 1780 N N . GLN A 1 230 ? -10.077 4.333 16.205 1.00 88.81 230 GLN A N 1
ATOM 1781 C CA . GLN A 1 230 ? -8.998 4.432 15.229 1.00 88.81 230 GLN A CA 1
ATOM 1782 C C . GLN A 1 230 ? -8.486 3.019 14.925 1.00 88.81 230 GLN A C 1
ATOM 1784 O O . GLN A 1 230 ? -7.811 2.404 15.748 1.00 88.81 230 GLN A O 1
ATOM 1789 N N . VAL A 1 231 ? -8.858 2.488 13.763 1.00 91.38 231 VAL A N 1
ATOM 1790 C CA . VAL A 1 231 ? -8.562 1.123 13.323 1.00 91.38 231 VAL A CA 1
ATOM 1791 C C . VAL A 1 231 ? -7.407 1.138 12.329 1.00 91.38 231 VAL A C 1
ATOM 1793 O O . VAL A 1 231 ? -7.479 1.809 11.300 1.00 91.38 231 VAL A O 1
ATOM 1796 N N . THR A 1 232 ? -6.361 0.361 12.603 1.00 93.44 232 THR A N 1
ATOM 1797 C CA . THR A 1 232 ? -5.235 0.152 11.687 1.00 93.44 232 THR A CA 1
ATOM 1798 C C . THR A 1 232 ? -5.352 -1.205 11.002 1.00 93.44 232 THR A C 1
ATOM 1800 O O . THR A 1 232 ? -5.307 -2.250 11.654 1.00 93.44 232 THR A O 1
ATOM 1803 N N . PHE A 1 233 ? -5.458 -1.189 9.674 1.00 94.06 233 PHE A N 1
ATOM 1804 C CA . PHE A 1 233 ? -5.250 -2.364 8.832 1.00 94.06 233 PHE A CA 1
ATOM 1805 C C . PHE A 1 233 ? -3.764 -2.512 8.543 1.00 94.06 233 PHE A C 1
ATOM 1807 O O . PHE A 1 233 ? -3.144 -1.584 8.013 1.00 94.06 233 PHE A O 1
ATOM 1814 N N . PHE A 1 234 ? -3.219 -3.692 8.822 1.00 95.94 234 PHE A N 1
ATOM 1815 C CA . PHE A 1 234 ? -1.828 -4.002 8.536 1.00 95.94 234 PHE A CA 1
ATOM 1816 C C . PHE A 1 234 ? -1.679 -5.332 7.805 1.00 95.94 234 PHE A C 1
ATOM 1818 O O . PHE A 1 234 ? -2.301 -6.331 8.159 1.00 95.94 234 PHE A O 1
ATOM 1825 N N . ARG A 1 235 ? -0.828 -5.350 6.782 1.00 95.75 235 ARG A N 1
ATOM 1826 C CA . ARG A 1 235 ? -0.364 -6.565 6.118 1.00 95.75 235 ARG A CA 1
ATOM 1827 C C . ARG A 1 235 ? 1.066 -6.376 5.641 1.00 95.75 235 ARG A C 1
ATOM 1829 O O . ARG A 1 235 ? 1.381 -5.383 4.990 1.00 95.75 235 ARG A O 1
ATOM 1836 N N . SER A 1 236 ? 1.883 -7.396 5.864 1.00 96.88 236 SER A N 1
ATOM 1837 C CA . SER A 1 236 ? 3.186 -7.560 5.227 1.00 96.88 236 SER A CA 1
ATOM 1838 C C . SER A 1 236 ? 3.299 -8.999 4.749 1.00 96.88 236 SER A C 1
ATOM 1840 O O . SER A 1 236 ? 3.338 -9.909 5.568 1.00 96.88 236 SER A O 1
ATOM 1842 N N . TYR A 1 237 ? 3.339 -9.227 3.440 1.00 96.69 237 TYR A N 1
ATOM 1843 C CA . TYR A 1 237 ? 3.511 -10.568 2.879 1.00 96.69 237 TYR A CA 1
ATOM 1844 C C . TYR A 1 237 ? 4.778 -11.255 3.448 1.00 96.69 237 TYR A C 1
ATOM 1846 O O . TYR A 1 237 ? 5.803 -10.579 3.577 1.00 96.69 237 TYR A O 1
ATOM 1854 N N . PRO A 1 238 ? 4.738 -12.559 3.803 1.00 95.62 238 PRO A N 1
ATOM 1855 C CA . PRO A 1 238 ? 3.655 -13.530 3.584 1.00 95.62 238 PRO A CA 1
ATOM 1856 C C . PRO A 1 238 ? 2.634 -13.623 4.731 1.00 95.62 238 PRO A C 1
ATOM 1858 O O . PRO A 1 238 ? 1.797 -14.523 4.738 1.00 95.62 238 PRO A O 1
ATOM 1861 N N . PHE A 1 239 ? 2.690 -12.722 5.712 1.00 96.25 239 PHE A N 1
ATOM 1862 C CA . PHE A 1 239 ? 1.837 -12.781 6.898 1.00 96.25 239 PHE A CA 1
ATOM 1863 C C . PHE A 1 239 ? 0.373 -12.422 6.590 1.00 96.25 239 PHE A C 1
ATOM 1865 O O . PHE A 1 239 ? 0.104 -11.679 5.631 1.00 96.25 239 PHE A O 1
ATOM 1872 N N . PRO A 1 240 ? -0.578 -12.949 7.391 1.00 95.94 240 PRO A N 1
ATOM 1873 C CA . PRO A 1 240 ? -1.994 -12.629 7.254 1.00 95.94 240 PRO A CA 1
ATOM 1874 C C . PRO A 1 240 ? -2.266 -11.143 7.502 1.00 95.94 240 PRO A C 1
ATOM 1876 O O . PRO A 1 240 ? -1.418 -10.392 7.989 1.00 95.94 240 PRO A O 1
ATOM 1879 N N . TRP A 1 241 ? -3.481 -10.725 7.166 1.00 96.62 241 TRP A N 1
ATOM 1880 C CA . TRP A 1 241 ? -3.996 -9.424 7.557 1.00 96.62 241 TRP A CA 1
ATOM 1881 C C . TRP A 1 241 ? -4.149 -9.344 9.061 1.00 96.62 241 TRP A C 1
ATOM 1883 O O . TRP A 1 241 ? -4.585 -10.296 9.703 1.00 96.62 241 TRP A O 1
ATOM 1893 N N . GLU A 1 242 ? -3.851 -8.174 9.596 1.00 96.88 242 GLU A N 1
ATOM 1894 C CA . GLU A 1 242 ? -3.997 -7.852 10.998 1.00 96.88 242 GLU A CA 1
ATOM 1895 C C . GLU A 1 242 ? -4.871 -6.614 11.152 1.00 96.88 242 GLU A C 1
ATOM 1897 O O . GLU A 1 242 ? -4.779 -5.661 10.370 1.00 96.88 242 GLU A O 1
ATOM 1902 N N . LEU A 1 243 ? -5.696 -6.630 12.194 1.00 96.44 243 LEU A N 1
ATOM 1903 C CA . LEU A 1 243 ? -6.497 -5.488 12.596 1.00 96.44 243 LEU A CA 1
ATOM 1904 C C . LEU A 1 243 ? -6.075 -5.044 13.989 1.00 96.44 243 LEU A C 1
ATOM 1906 O O . LEU A 1 243 ? -6.049 -5.848 14.923 1.00 96.44 243 LEU A O 1
ATOM 1910 N N . TRP A 1 244 ? -5.771 -3.763 14.121 1.00 96.19 244 TRP A N 1
ATOM 1911 C CA . TRP A 1 244 ? -5.355 -3.144 15.370 1.00 96.19 244 TRP A CA 1
ATOM 1912 C C . TRP A 1 244 ? -6.246 -1.949 15.687 1.00 96.19 244 TRP A C 1
ATOM 1914 O O . TRP A 1 244 ? -6.789 -1.324 14.778 1.00 96.19 244 TRP A O 1
ATOM 1924 N N . ILE A 1 245 ? -6.367 -1.614 16.965 1.00 94.44 245 ILE A N 1
ATOM 1925 C CA . ILE A 1 245 ? -6.952 -0.357 17.432 1.00 94.44 245 ILE A CA 1
ATOM 1926 C C . ILE A 1 245 ? -6.006 0.346 18.385 1.00 94.44 245 ILE A C 1
ATOM 1928 O O . ILE A 1 245 ? -5.169 -0.289 19.024 1.00 94.44 245 ILE A O 1
ATOM 1932 N N . GLU A 1 246 ? -6.184 1.651 18.505 1.00 90.88 246 GLU A N 1
ATOM 1933 C CA . GLU A 1 246 ? -5.713 2.403 19.659 1.00 90.88 246 GLU A CA 1
ATOM 1934 C C . GLU A 1 246 ? -6.823 2.437 20.723 1.00 90.88 246 GLU A C 1
ATOM 1936 O O . GLU A 1 246 ? -7.925 2.918 20.449 1.00 90.88 246 GLU A O 1
ATOM 1941 N N . ASP A 1 247 ? -6.559 1.889 21.912 1.00 91.75 247 ASP A N 1
ATOM 1942 C CA . ASP A 1 247 ? -7.533 1.832 23.007 1.00 91.75 247 ASP A CA 1
ATOM 1943 C C . ASP A 1 247 ? -7.740 3.191 23.712 1.00 91.75 247 ASP A C 1
ATOM 1945 O O . ASP A 1 247 ? -7.150 4.211 23.354 1.00 91.75 247 ASP A O 1
ATOM 1949 N N . LEU A 1 248 ? -8.595 3.229 24.745 1.00 90.56 248 LEU A N 1
ATOM 1950 C CA . LEU A 1 248 ? -8.870 4.456 25.515 1.00 90.56 248 LEU A CA 1
ATOM 1951 C C . LEU A 1 248 ? -7.637 5.038 26.230 1.00 90.56 248 LEU A C 1
ATOM 1953 O O . LEU A 1 248 ? -7.658 6.199 26.627 1.00 90.56 248 LEU A O 1
ATOM 1957 N N . ASN A 1 249 ? -6.579 4.243 26.392 1.00 89.88 249 ASN A N 1
ATOM 1958 C CA . ASN A 1 249 ? -5.336 4.613 27.061 1.00 89.88 249 ASN A CA 1
ATOM 1959 C C . ASN A 1 249 ? -4.183 4.819 26.065 1.00 89.88 249 ASN A C 1
ATOM 1961 O O . ASN A 1 249 ? -3.028 4.860 26.485 1.00 89.88 249 ASN A O 1
ATOM 1965 N N . TYR A 1 250 ? -4.484 4.951 24.768 1.00 87.44 250 TYR A N 1
ATOM 1966 C CA . TYR A 1 250 ? -3.503 5.114 23.692 1.00 87.44 250 TYR A CA 1
ATOM 1967 C C . TYR A 1 250 ? -2.562 3.909 23.508 1.00 87.44 250 TYR A C 1
ATOM 1969 O O . TYR A 1 250 ? -1.464 4.040 22.966 1.00 87.44 250 TYR A O 1
ATOM 1977 N N . ASN A 1 251 ? -2.979 2.711 23.936 1.00 90.75 251 ASN A N 1
ATOM 1978 C CA . ASN A 1 251 ? -2.244 1.481 23.658 1.00 90.75 251 ASN A CA 1
ATOM 1979 C C . ASN A 1 251 ? -2.705 0.865 22.339 1.00 90.75 251 ASN A C 1
ATOM 1981 O O . ASN A 1 251 ? -3.902 0.760 22.067 1.00 90.75 251 ASN A O 1
ATOM 1985 N N . LEU A 1 252 ? -1.751 0.360 21.557 1.00 91.81 252 LEU A N 1
ATOM 1986 C CA . LEU A 1 252 ? -2.051 -0.437 20.373 1.00 91.81 252 LEU A CA 1
ATOM 1987 C C . LEU A 1 252 ? -2.461 -1.853 20.780 1.00 91.81 252 LEU A C 1
ATOM 1989 O O . LEU A 1 252 ? -1.664 -2.619 21.324 1.00 91.81 252 LEU A O 1
ATOM 1993 N N . VAL A 1 253 ? -3.704 -2.212 20.474 1.00 94.56 253 VAL A N 1
ATOM 1994 C CA . VAL A 1 253 ? -4.283 -3.523 20.764 1.00 94.56 253 VAL A CA 1
ATOM 1995 C C . VAL A 1 253 ? -4.633 -4.223 19.465 1.00 94.56 253 VAL A C 1
ATOM 1997 O O . VAL A 1 253 ? -5.366 -3.701 18.627 1.00 94.56 253 VAL A O 1
ATOM 2000 N N . LYS A 1 254 ? -4.137 -5.449 19.309 1.00 95.75 254 LYS A N 1
ATOM 2001 C CA . LYS A 1 254 ? -4.521 -6.308 18.196 1.00 95.75 254 LYS A CA 1
ATOM 2002 C C . LYS A 1 254 ? -5.901 -6.902 18.437 1.00 95.75 254 LYS A C 1
ATOM 2004 O O . LYS A 1 254 ? -6.125 -7.559 19.452 1.00 95.75 254 LYS A O 1
ATOM 2009 N N . LEU A 1 255 ? -6.796 -6.710 17.480 1.00 95.75 255 LEU A N 1
ATOM 2010 C CA . LEU A 1 255 ? -8.143 -7.263 17.507 1.00 95.75 255 LEU A CA 1
ATOM 2011 C C . LEU A 1 255 ? -8.211 -8.663 16.897 1.00 95.75 255 LEU A C 1
ATOM 2013 O O . LEU A 1 255 ? -8.866 -9.538 17.458 1.00 95.75 255 LEU A O 1
ATOM 2017 N N . GLY A 1 256 ? -7.520 -8.889 15.777 1.00 95.50 256 GLY A N 1
ATOM 2018 C CA . GLY A 1 256 ? -7.591 -10.165 15.072 1.00 95.50 256 GLY A CA 1
ATOM 2019 C C . GLY A 1 256 ? -6.625 -10.304 13.901 1.00 95.50 256 GLY A C 1
ATOM 2020 O O . GLY A 1 256 ? -5.904 -9.368 13.541 1.00 95.50 256 GLY A O 1
ATOM 2021 N N . GLU A 1 257 ? -6.623 -11.508 13.327 1.00 96.75 257 GLU A N 1
ATOM 2022 C CA . GLU A 1 257 ? -5.883 -11.881 12.120 1.00 96.75 257 GLU A CA 1
ATOM 2023 C C . GLU A 1 257 ? -6.796 -12.623 11.143 1.00 96.75 257 GLU A C 1
ATOM 2025 O O . GLU A 1 257 ? -7.683 -13.371 11.562 1.00 96.75 257 GLU A O 1
ATOM 2030 N N . SER A 1 258 ? -6.560 -12.460 9.843 1.00 96.44 258 SER A N 1
ATOM 2031 C CA . SER A 1 258 ? -7.284 -13.191 8.800 1.00 96.44 258 SER A CA 1
ATOM 2032 C C . SER A 1 258 ? -6.463 -13.351 7.521 1.00 96.44 258 SER A C 1
ATOM 2034 O O . SER A 1 258 ? -5.631 -12.516 7.181 1.00 96.44 258 SER A O 1
ATOM 2036 N N . GLU A 1 259 ? -6.704 -14.423 6.765 1.00 94.19 259 GLU A N 1
ATOM 2037 C CA . GLU A 1 259 ? -6.010 -14.657 5.485 1.00 94.19 259 GLU A CA 1
ATOM 2038 C C . GLU A 1 259 ? -6.357 -13.601 4.426 1.00 94.19 259 GLU A C 1
ATOM 2040 O O . GLU A 1 259 ? -5.514 -13.191 3.626 1.00 94.19 259 GLU A O 1
ATOM 2045 N N . HIS A 1 260 ? -7.597 -13.117 4.455 1.00 92.69 260 HIS A N 1
ATOM 2046 C CA . HIS A 1 260 ? -8.098 -12.046 3.600 1.00 92.69 260 HIS A CA 1
ATOM 2047 C C . HIS A 1 260 ? -8.305 -10.762 4.398 1.00 92.69 260 HIS A C 1
ATOM 2049 O O . HIS A 1 260 ? -8.359 -10.798 5.627 1.00 92.69 260 HIS A O 1
ATOM 2055 N N . LYS A 1 261 ? -8.432 -9.626 3.705 1.00 91.62 261 LYS A N 1
ATOM 2056 C CA . LYS A 1 261 ? -8.717 -8.343 4.353 1.00 91.62 261 LYS A CA 1
ATOM 2057 C C . LYS A 1 261 ? -10.004 -8.476 5.186 1.00 91.62 261 LYS A C 1
ATOM 2059 O O . LYS A 1 261 ? -11.005 -8.921 4.622 1.00 91.62 261 LYS A O 1
ATOM 2064 N N . PRO A 1 262 ? -9.993 -8.116 6.485 1.00 93.12 262 PRO A N 1
ATOM 2065 C CA . PRO A 1 262 ? -11.174 -8.219 7.333 1.00 93.12 262 PRO A CA 1
ATOM 2066 C C . PRO A 1 262 ? -12.364 -7.475 6.725 1.00 93.12 262 PRO A C 1
ATOM 2068 O O . PRO A 1 262 ? -12.252 -6.306 6.348 1.00 93.12 262 PRO A O 1
ATOM 2071 N N . SER A 1 263 ? -13.497 -8.165 6.632 1.00 92.06 263 SER A N 1
ATOM 2072 C CA . SER A 1 263 ? -14.781 -7.575 6.248 1.00 92.06 263 SER A CA 1
ATOM 2073 C C . SER A 1 263 ? -15.337 -6.684 7.361 1.00 92.06 263 SER A C 1
ATOM 2075 O O . SER A 1 263 ? -14.921 -6.784 8.516 1.00 92.06 263 SER A O 1
ATOM 2077 N N . TYR A 1 264 ? -16.308 -5.831 7.024 1.00 90.69 264 TYR A N 1
ATOM 2078 C CA . TYR A 1 264 ? -16.976 -4.976 8.008 1.00 90.69 264 TYR A CA 1
ATOM 2079 C C . TYR A 1 264 ? -17.560 -5.785 9.175 1.00 90.69 264 TYR A C 1
ATOM 2081 O O . TYR A 1 264 ? -17.313 -5.448 10.329 1.00 90.69 264 TYR A O 1
AT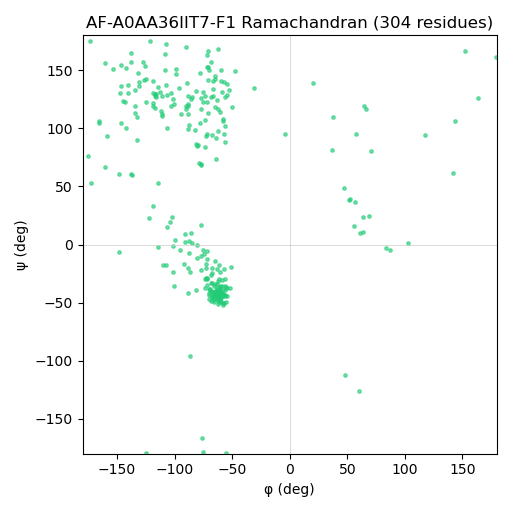OM 2089 N N . ASP A 1 265 ? -18.226 -6.905 8.888 1.00 93.75 265 ASP A N 1
ATOM 2090 C CA . ASP A 1 265 ? -18.832 -7.761 9.914 1.00 93.75 265 ASP A CA 1
ATOM 2091 C C . ASP A 1 265 ? -17.782 -8.385 10.846 1.00 93.75 265 ASP A C 1
ATOM 2093 O O . ASP A 1 265 ? -17.976 -8.437 12.059 1.00 93.75 265 ASP A O 1
ATOM 2097 N N . GLN A 1 266 ? -16.631 -8.805 10.304 1.00 94.69 266 GLN A N 1
ATOM 2098 C CA . GLN A 1 266 ? -15.517 -9.305 11.119 1.00 94.69 266 GLN A CA 1
ATOM 2099 C C . GLN A 1 266 ? -14.936 -8.211 12.016 1.00 94.69 266 GLN A C 1
ATOM 2101 O O . GLN A 1 266 ? -14.639 -8.468 13.181 1.00 94.69 266 GLN A O 1
ATOM 2106 N N . ILE A 1 267 ? -14.791 -6.994 11.484 1.00 94.50 267 ILE A N 1
ATOM 2107 C CA . ILE A 1 267 ? -14.298 -5.841 12.243 1.00 94.50 267 ILE A CA 1
ATOM 2108 C C . ILE A 1 267 ? -15.245 -5.543 13.404 1.00 94.50 267 ILE A C 1
ATOM 2110 O O . ILE A 1 267 ? -14.783 -5.436 14.538 1.00 94.50 267 ILE A O 1
ATOM 2114 N N . VAL A 1 268 ? -16.553 -5.462 13.140 1.00 92.56 268 VAL A N 1
ATOM 2115 C CA . VAL A 1 268 ? -17.570 -5.224 14.172 1.00 92.56 268 VAL A CA 1
ATOM 2116 C C . VAL A 1 268 ? -17.494 -6.306 15.247 1.00 92.56 268 VAL A C 1
ATOM 2118 O O . VAL A 1 268 ? -17.277 -5.971 16.410 1.00 92.56 268 VAL A O 1
ATOM 2121 N N . ALA A 1 269 ? -17.525 -7.585 14.863 1.00 94.62 269 ALA A N 1
ATOM 2122 C CA . ALA A 1 269 ? -17.460 -8.700 15.807 1.00 94.62 269 ALA A CA 1
ATOM 2123 C C . ALA A 1 269 ? -16.193 -8.674 16.684 1.00 94.62 269 ALA A C 1
ATOM 2125 O O . ALA A 1 269 ? -16.263 -8.904 17.892 1.00 94.62 269 ALA A O 1
ATOM 2126 N N . TRP A 1 270 ? -15.024 -8.370 16.110 1.00 95.94 270 TRP A N 1
ATOM 2127 C CA . TRP A 1 270 ? -13.785 -8.267 16.886 1.00 95.94 270 TRP A CA 1
ATOM 2128 C C . TRP A 1 270 ? -13.761 -7.045 17.809 1.00 95.94 270 TRP A C 1
ATOM 2130 O O . TRP A 1 270 ? -13.264 -7.149 18.932 1.00 95.94 270 TRP A O 1
ATOM 2140 N N . THR A 1 271 ? -14.300 -5.902 17.367 1.00 93.38 271 THR A N 1
ATOM 2141 C CA . THR A 1 271 ? -14.409 -4.705 18.216 1.00 93.38 271 THR A CA 1
ATOM 2142 C C . THR A 1 271 ? -15.365 -4.925 19.385 1.00 93.38 271 THR A C 1
ATOM 2144 O O . THR A 1 271 ? -15.001 -4.622 20.517 1.00 93.38 271 THR A O 1
ATOM 2147 N N . GLU A 1 272 ? -16.533 -5.527 19.153 1.00 92.88 272 GLU A N 1
ATOM 2148 C CA . GLU A 1 272 ? -17.517 -5.829 20.199 1.00 92.88 272 GLU A CA 1
ATOM 2149 C C . GLU A 1 272 ? -16.955 -6.814 21.230 1.00 92.88 272 GLU A C 1
ATOM 2151 O O . GLU A 1 272 ? -17.045 -6.568 22.432 1.00 92.88 272 GLU A O 1
ATOM 2156 N N . ALA A 1 273 ? -16.275 -7.874 20.780 1.00 93.88 273 ALA A N 1
ATOM 2157 C CA . ALA A 1 273 ? -15.633 -8.835 21.676 1.00 93.88 273 ALA A CA 1
ATOM 2158 C C . ALA A 1 273 ? -14.519 -8.203 22.532 1.00 93.88 273 ALA A C 1
ATOM 2160 O O . ALA A 1 273 ? -14.289 -8.619 23.671 1.00 93.88 273 ALA A O 1
ATOM 2161 N N . TYR A 1 274 ? -13.794 -7.216 21.997 1.00 94.12 274 TYR A N 1
ATOM 2162 C CA . TYR A 1 274 ? -12.821 -6.453 22.778 1.00 94.12 274 TYR A CA 1
ATOM 2163 C C . TYR A 1 274 ? -13.510 -5.536 23.796 1.00 94.12 274 TYR A C 1
ATOM 2165 O O . TYR A 1 274 ? -13.119 -5.536 24.963 1.00 94.12 274 TYR A O 1
ATOM 2173 N N . GLU A 1 275 ? -14.538 -4.798 23.377 1.00 93.19 275 GLU A N 1
ATOM 2174 C CA . GLU A 1 275 ? -15.295 -3.877 24.231 1.00 93.19 275 GLU A CA 1
ATOM 2175 C C . GLU A 1 275 ? -15.939 -4.594 25.417 1.00 93.19 275 GLU A C 1
ATOM 2177 O O . GLU A 1 275 ? -15.812 -4.131 26.551 1.00 93.19 275 GLU A O 1
ATOM 2182 N N . GLU A 1 276 ? -16.548 -5.757 25.180 1.00 93.50 276 GLU A N 1
ATOM 2183 C CA . GLU A 1 276 ? -17.142 -6.589 26.227 1.00 93.50 276 GLU A CA 1
ATOM 2184 C C . GLU A 1 276 ? -16.087 -7.049 27.245 1.00 93.50 276 GLU A C 1
ATOM 2186 O O . GLU A 1 276 ? -16.273 -6.896 28.453 1.00 93.50 276 GLU A O 1
ATOM 2191 N N . ARG A 1 277 ? -14.934 -7.543 26.771 1.00 94.00 277 ARG A N 1
ATOM 2192 C CA . ARG A 1 277 ? -13.828 -7.983 27.641 1.00 94.00 277 ARG A CA 1
ATOM 2193 C C . ARG A 1 277 ? -13.200 -6.843 28.436 1.00 94.00 277 ARG A C 1
ATOM 2195 O O . ARG A 1 277 ? -12.755 -7.065 29.559 1.00 94.00 277 ARG A O 1
ATOM 2202 N N . ALA A 1 278 ? -13.106 -5.658 27.841 1.00 91.88 278 ALA A N 1
ATOM 2203 C CA . ALA A 1 278 ? -12.499 -4.481 28.453 1.00 91.88 278 ALA A CA 1
ATOM 2204 C C . ALA A 1 278 ? -13.492 -3.662 29.300 1.00 91.88 278 ALA A C 1
ATOM 2206 O O . ALA A 1 278 ? -13.077 -2.730 29.985 1.00 91.88 278 ALA A O 1
ATOM 2207 N N . GLY A 1 279 ? -14.787 -4.001 29.275 1.00 91.94 279 GLY A N 1
ATOM 2208 C CA . GLY A 1 279 ? -15.834 -3.274 29.994 1.00 91.94 279 GLY A CA 1
ATOM 2209 C C . GLY A 1 279 ? -16.106 -1.871 29.441 1.00 91.94 279 GLY A C 1
ATOM 2210 O O . GLY A 1 279 ? -16.585 -1.014 30.184 1.00 91.94 279 GLY A O 1
ATOM 2211 N N . ILE A 1 280 ? -15.795 -1.636 28.163 1.00 90.12 280 ILE A N 1
ATOM 2212 C CA . ILE A 1 280 ? -15.872 -0.318 27.524 1.00 90.12 280 ILE A CA 1
ATOM 2213 C C . ILE A 1 280 ? -17.309 -0.022 27.104 1.00 90.12 280 ILE A C 1
ATOM 2215 O O . ILE A 1 280 ? -17.973 -0.825 26.448 1.00 90.12 280 ILE A O 1
ATOM 2219 N N . ARG A 1 281 ? -17.790 1.174 27.439 1.00 87.12 281 ARG A N 1
ATOM 2220 C CA . ARG A 1 281 ? -19.111 1.669 27.046 1.00 87.12 281 ARG A CA 1
ATOM 2221 C C . ARG A 1 281 ? -19.009 2.585 25.831 1.00 87.12 281 ARG A C 1
ATOM 2223 O O . ARG A 1 281 ? -18.042 3.318 25.646 1.00 87.12 281 ARG A O 1
ATOM 2230 N N . ALA A 1 282 ? -20.072 2.625 25.027 1.00 81.75 282 ALA A N 1
ATOM 2231 C CA . ALA A 1 282 ? -20.096 3.400 23.784 1.00 81.75 282 ALA A CA 1
ATOM 2232 C C . ALA A 1 282 ? -19.749 4.894 23.960 1.00 81.75 282 ALA A C 1
ATOM 2234 O O . ALA A 1 282 ? -19.056 5.460 23.115 1.00 81.75 282 ALA A O 1
ATOM 2235 N N . PHE A 1 283 ? -20.183 5.532 25.055 1.00 85.31 283 PHE A N 1
ATOM 2236 C CA . PHE A 1 283 ? -19.913 6.957 25.290 1.00 85.31 283 PHE A CA 1
ATOM 2237 C C . PHE A 1 283 ? -18.431 7.258 25.563 1.00 85.31 283 PHE A C 1
ATOM 2239 O O . PHE A 1 283 ? -17.977 8.366 25.281 1.00 85.31 283 PHE A O 1
ATOM 2246 N N . GLU A 1 284 ? -17.666 6.291 26.073 1.00 85.06 284 GLU A N 1
ATOM 2247 C CA . GLU A 1 284 ? -16.234 6.452 26.353 1.00 85.06 284 GLU A CA 1
ATOM 2248 C C . GLU A 1 284 ? -15.452 6.551 25.038 1.00 85.06 284 GLU A C 1
ATOM 2250 O O . GLU A 1 284 ? -14.633 7.455 24.870 1.00 85.06 284 GLU A O 1
ATOM 2255 N N . LYS A 1 285 ? -15.808 5.715 24.052 1.00 85.75 285 LYS A N 1
ATOM 2256 C CA . LYS A 1 285 ? -15.244 5.755 22.690 1.00 85.75 285 LYS A CA 1
ATOM 2257 C C . LYS A 1 285 ? -15.503 7.090 21.997 1.00 85.75 285 LYS A C 1
ATOM 2259 O O . LYS A 1 285 ? -14.596 7.696 21.436 1.00 85.75 285 LYS A O 1
ATOM 2264 N N . VAL A 1 286 ? -16.750 7.568 22.060 1.00 84.12 286 VAL A N 1
ATOM 2265 C CA . VAL A 1 286 ? -17.142 8.855 21.461 1.00 84.12 286 VAL A CA 1
ATOM 2266 C C . VAL A 1 286 ? -16.394 10.009 22.126 1.00 84.12 286 VAL A C 1
ATOM 2268 O O . VAL A 1 286 ? -15.936 10.916 21.437 1.00 84.12 286 VAL A O 1
ATOM 2271 N N . SER A 1 287 ? -16.221 9.956 23.449 1.00 83.31 287 SER A N 1
ATOM 2272 C CA . SER A 1 287 ? -15.485 10.982 24.194 1.00 83.31 287 SER A CA 1
ATOM 2273 C C . SER A 1 287 ? -14.017 11.048 23.764 1.00 83.31 287 SER A C 1
ATOM 2275 O O . SER A 1 287 ? -13.533 12.142 23.479 1.00 83.31 287 SER A O 1
ATOM 2277 N N . LYS A 1 288 ? -13.334 9.898 23.631 1.00 85.25 288 LYS A N 1
ATOM 2278 C CA . LYS A 1 288 ? -11.958 9.835 23.104 1.00 85.25 288 LYS A CA 1
ATOM 2279 C C . LYS A 1 288 ? -11.882 10.389 21.681 1.00 85.25 288 LYS A C 1
ATOM 2281 O O . LYS A 1 288 ? -11.071 11.263 21.413 1.00 85.25 288 LYS A O 1
ATOM 2286 N N . LEU A 1 289 ? -12.766 9.949 20.784 1.00 82.50 289 LEU A N 1
ATOM 2287 C CA . LEU A 1 289 ? -12.764 10.406 19.390 1.00 82.50 289 LEU A CA 1
ATOM 2288 C C . LEU A 1 289 ? -12.916 11.933 19.275 1.00 82.50 289 LEU A C 1
ATOM 2290 O O . LEU A 1 289 ? -12.282 12.558 18.427 1.00 82.50 289 LEU A O 1
ATOM 2294 N N . LEU A 1 290 ? -13.760 12.541 20.114 1.00 82.44 290 LEU A N 1
ATOM 2295 C CA . LEU A 1 290 ? -13.919 13.996 20.157 1.00 82.44 290 LEU A CA 1
ATOM 2296 C C . LEU A 1 290 ? -12.664 14.696 20.695 1.00 82.44 290 LEU A C 1
ATOM 2298 O O . LEU A 1 290 ? -12.287 15.728 20.147 1.00 82.44 290 LEU A O 1
ATOM 2302 N N . GLN A 1 291 ? -12.007 14.136 21.715 1.00 82.56 291 GLN A N 1
ATOM 2303 C CA . GLN A 1 291 ? -10.734 14.654 22.230 1.00 82.56 291 GLN A CA 1
ATOM 2304 C C . GLN A 1 291 ? -9.626 14.577 21.176 1.00 82.56 291 GLN A C 1
ATOM 2306 O O . GLN A 1 291 ? -8.968 15.584 20.922 1.00 82.56 291 GLN A O 1
ATOM 2311 N N . ASP A 1 292 ? -9.478 13.428 20.511 1.00 79.06 292 ASP A N 1
ATOM 2312 C CA . ASP A 1 292 ? -8.503 13.230 19.435 1.00 79.06 292 ASP A CA 1
ATOM 2313 C C . ASP A 1 292 ? -8.713 14.273 18.323 1.00 79.06 292 ASP A C 1
ATOM 2315 O O . ASP A 1 292 ? -7.768 14.908 17.866 1.00 79.06 292 ASP A O 1
ATOM 2319 N N . ARG A 1 293 ? -9.969 14.516 17.919 1.00 74.94 293 ARG A N 1
ATOM 2320 C CA . ARG A 1 293 ? -10.297 15.514 16.886 1.00 74.94 293 ARG A CA 1
ATOM 2321 C C . ARG A 1 293 ? -10.031 16.954 17.318 1.00 74.94 293 ARG A C 1
ATOM 2323 O O . ARG A 1 293 ? -9.682 17.765 16.472 1.00 74.94 293 ARG A O 1
ATOM 2330 N N . GLN A 1 294 ? -10.200 17.274 18.599 1.00 71.81 294 GLN A N 1
ATOM 2331 C CA . GLN A 1 294 ? -9.900 18.606 19.134 1.00 71.81 294 GLN A CA 1
ATOM 2332 C C . GLN A 1 294 ? -8.393 18.860 19.257 1.00 71.81 294 GLN A C 1
ATOM 2334 O O . GLN A 1 294 ? -7.960 19.999 19.129 1.00 71.81 294 GLN A O 1
ATOM 2339 N N . GLN A 1 295 ? -7.585 17.822 19.486 1.00 59.09 295 GLN A N 1
ATOM 2340 C CA . GLN A 1 295 ? -6.126 17.952 19.580 1.00 59.09 295 GLN A CA 1
ATOM 2341 C C . GLN A 1 295 ? -5.432 18.097 18.222 1.00 59.09 295 GLN A C 1
ATOM 2343 O O . GLN A 1 295 ? -4.324 18.625 18.164 1.00 59.09 295 GLN A O 1
ATOM 2348 N N . VAL A 1 296 ? -6.074 17.665 17.135 1.00 54.34 296 VAL A N 1
ATOM 2349 C CA . VAL A 1 296 ? -5.546 17.807 15.768 1.00 54.34 296 VAL A CA 1
ATOM 2350 C C . VAL A 1 296 ? -5.594 19.264 15.267 1.00 54.34 296 VAL A C 1
ATOM 2352 O O . VAL A 1 296 ? -5.013 19.550 14.224 1.00 54.34 296 VAL A O 1
ATOM 2355 N N . ASP A 1 297 ? -6.185 20.208 16.016 1.00 46.41 297 ASP A N 1
ATOM 2356 C CA . ASP A 1 297 ? -6.281 21.611 15.591 1.00 46.41 297 ASP A CA 1
ATOM 2357 C C . ASP A 1 297 ? -5.886 22.659 16.659 1.00 46.41 297 ASP A C 1
ATOM 2359 O O . ASP A 1 297 ? -6.726 23.143 17.423 1.00 46.41 297 ASP A O 1
ATOM 2363 N N . PRO A 1 298 ? -4.596 23.043 16.706 1.00 40.22 298 PRO A N 1
ATOM 2364 C CA . PRO A 1 298 ? -4.190 24.356 17.224 1.00 40.22 298 PRO A CA 1
ATOM 2365 C C . PRO A 1 298 ? -3.661 25.317 16.141 1.00 40.22 298 PRO A C 1
ATOM 2367 O O . PRO A 1 298 ? -3.602 26.520 16.389 1.00 40.22 298 PRO A O 1
ATOM 2370 N N . ASP A 1 299 ? -3.285 24.816 14.958 1.00 44.44 299 ASP A N 1
ATOM 2371 C CA . ASP A 1 299 ? -2.544 25.580 13.939 1.00 44.44 299 ASP A CA 1
ATOM 2372 C C . ASP A 1 299 ? -3.322 25.832 12.630 1.00 44.44 299 ASP A C 1
ATOM 2374 O O . ASP A 1 299 ? -2.824 26.559 11.765 1.00 44.44 299 ASP A O 1
ATOM 2378 N N . SER A 1 300 ? -4.563 25.343 12.457 1.00 42.16 300 SER A N 1
ATOM 2379 C CA . SER A 1 300 ? -5.335 25.648 11.237 1.00 42.16 300 SER A CA 1
ATOM 2380 C C . SER A 1 300 ? -5.901 27.079 11.204 1.00 42.16 300 SER A C 1
ATOM 2382 O O . SER A 1 300 ? -6.462 27.498 10.191 1.00 42.16 300 SER A O 1
ATOM 2384 N N . PHE A 1 301 ? -5.737 27.859 12.280 1.00 39.06 301 PHE A N 1
ATOM 2385 C CA . PHE A 1 301 ? -6.156 29.266 12.368 1.00 39.06 301 PHE A CA 1
ATOM 2386 C C . PHE A 1 301 ? -5.047 30.285 12.043 1.00 39.06 301 PHE A C 1
ATOM 2388 O O . PHE A 1 301 ? -5.325 31.483 11.977 1.00 39.06 301 PHE A O 1
ATOM 2395 N N . ALA A 1 302 ? -3.802 29.856 11.810 1.00 37.19 302 ALA A N 1
ATOM 2396 C CA . ALA A 1 302 ? -2.669 30.778 11.660 1.00 37.19 302 ALA A CA 1
ATOM 2397 C C . ALA A 1 302 ? -2.372 31.242 10.216 1.00 37.19 302 ALA A C 1
ATOM 2399 O O . ALA A 1 302 ? -1.429 32.005 10.017 1.00 37.19 302 ALA A O 1
ATOM 2400 N N . LEU A 1 303 ? -3.153 30.841 9.202 1.00 36.47 303 LEU A N 1
ATOM 2401 C CA . LEU A 1 303 ? -2.875 31.185 7.791 1.00 36.47 303 LEU A CA 1
ATOM 2402 C C . LEU A 1 303 ? -3.990 31.947 7.055 1.00 36.47 303 LEU A C 1
ATOM 2404 O O . LEU A 1 303 ? -3.998 31.987 5.829 1.00 36.47 303 LEU A O 1
ATOM 2408 N N . SER A 1 304 ? -4.887 32.638 7.765 1.00 36.72 304 SER A N 1
ATOM 2409 C CA . SER A 1 304 ? -5.797 33.621 7.145 1.00 36.72 304 SER A CA 1
ATOM 2410 C C . SER A 1 304 ? -5.368 35.079 7.370 1.00 36.72 304 SER A C 1
ATOM 2412 O O . SER A 1 304 ? -6.205 35.981 7.347 1.00 36.72 304 SER A O 1
ATOM 2414 N N . GLY A 1 305 ? -4.081 35.328 7.626 1.00 37.84 305 GLY A N 1
ATOM 2415 C CA . GLY A 1 305 ? -3.577 36.653 7.986 1.00 37.84 305 GLY A CA 1
ATOM 2416 C C . GLY A 1 305 ? -2.155 36.933 7.517 1.00 37.84 305 GLY A C 1
ATOM 2417 O O . GLY A 1 305 ? -1.295 37.206 8.349 1.00 37.84 305 GLY A O 1
ATOM 2418 N N . SER A 1 306 ? -1.915 36.899 6.206 1.00 33.66 306 SER A N 1
ATOM 2419 C CA . SER A 1 306 ? -0.825 37.647 5.556 1.00 33.66 306 SER A CA 1
ATOM 2420 C C . SER A 1 306 ? -1.090 37.813 4.069 1.00 33.66 306 SER A C 1
ATOM 2422 O O . SER A 1 306 ? -1.237 36.760 3.409 1.00 33.66 306 SER A O 1
#

Secondary structure (DSSP, 8-state):
---------------S--S---------------------------S------PPPPPPSSHHHHHHHHHHHHHHHHHTT--EEEEEE--SS---SSS-HHHHHHHHHHHHHHHHHHGGGGTTEEEEEEEE-SSSS-EEEEEEESSGGG-EEEEES--HHHHHSHHHHHHHHHTTTSEEEEEEESS---S--GGGTTGGGGGGHHHHHHHHHHT--EEEEEEEEEETTEEEEEEEETTSPEEEEEE-TTS-EEEEEEESSPPPHHHHHHHHHHHHHHHT--HHHHHHHHHHHHHHT-SSTTTTS--

Sequence (306 aa):
MARPRSCVAAALATLWAAALPHMLFGWTFAGRPQFLEGRPRALLAASAGPQVDVRPPLPNSTEVMCRQAAAAAMRAYQDGFTRQSVRLRLDAAFTGDDEKRALLKATLPLAKSFATKLWDGEHLRGLKTSLVDEDVTTLLYREAESARMDSAVLFLPSKEVVSSPKFAQFFRSMGDRLVVVANTENAAADWRVENMGADFDDNSDVGLEICKVFAQQSYYHQLVTINNWQVTFFRSYPFPWELWIEDLNYNLVKLGESEHKPSYDQIVAWTEAYEERAGIRAFEKVSKLLQDRQQVDPDSFALSGS